Protein AF-A0A972YHK2-F1 (afdb_monomer)

Radius of gyration: 23.11 Å; Cα contacts (8 Å, |Δi|>4): 427; chains: 1; bounding box: 56×40×67 Å

Solvent-accessible surface area (backbone atoms only — not comparable to full-atom values): 14758 Å² total; per-residue (Å²): 57,32,58,67,61,38,93,63,87,74,86,77,62,66,72,36,44,70,53,70,51,32,32,76,76,28,32,49,31,35,45,47,45,86,44,80,42,79,43,89,64,86,60,53,61,60,91,44,80,47,50,76,49,75,49,77,39,64,90,79,44,25,31,32,35,26,52,71,69,41,79,59,43,72,74,35,40,29,25,82,64,35,84,64,89,63,89,90,77,86,85,88,87,81,88,76,96,76,84,70,53,81,70,87,86,80,88,72,97,61,73,55,50,82,65,49,46,40,61,39,38,71,70,64,57,50,66,76,54,88,67,91,53,94,64,45,75,35,56,83,24,52,70,45,70,51,87,54,31,39,47,57,27,52,46,35,63,57,57,64,79,53,66,54,92,76,69,73,48,76,45,78,56,97,68,30,47,31,39,37,47,61,31,28,62,21,53,42,70,68,41,80,46,37,30,35,16,69,73,89,75,58,76,42,82,35,70,68,47,67,75,40,61,40,80,77,44,73,79,88,52,39,31,37,32,36,34,49,47,70,62,65,100,59,70,69,46,79,50,79,43,82,41,75,124

Structure (mmCIF, N/CA/C/O backbone):
data_AF-A0A972YHK2-F1
#
_entry.id   AF-A0A972YHK2-F1
#
loop_
_atom_site.group_PDB
_atom_site.id
_atom_site.type_symbol
_atom_site.label_atom_id
_atom_site.label_alt_id
_atom_site.label_comp_id
_atom_site.label_asym_id
_atom_site.label_entity_id
_atom_site.label_seq_id
_atom_site.pdbx_PDB_ins_code
_atom_site.Cartn_x
_atom_site.Cartn_y
_atom_site.Cartn_z
_atom_site.occupancy
_atom_site.B_iso_or_equiv
_atom_site.auth_seq_id
_atom_site.auth_comp_id
_atom_site.auth_asym_id
_atom_site.auth_atom_id
_atom_site.pdbx_PDB_model_num
ATOM 1 N N . LEU A 1 1 ? -6.196 11.127 19.880 1.00 63.53 1 LEU A N 1
ATOM 2 C CA . LEU A 1 1 ? -7.444 11.124 20.673 1.00 63.53 1 LEU A CA 1
ATOM 3 C C . LEU A 1 1 ? -7.221 10.460 22.035 1.00 63.53 1 LEU A C 1
ATOM 5 O O . LEU A 1 1 ? -6.511 9.463 22.079 1.00 63.53 1 LEU A O 1
ATOM 9 N N . LYS A 1 2 ? -7.845 10.950 23.116 1.00 56.97 2 LYS A N 1
ATOM 10 C CA . LYS A 1 2 ? -8.118 10.121 24.310 1.00 56.97 2 LYS A CA 1
ATOM 11 C C . LYS A 1 2 ? -9.519 9.514 24.178 1.00 56.97 2 LYS A C 1
ATOM 13 O O . LYS A 1 2 ? -10.477 10.291 24.204 1.00 56.97 2 LYS A O 1
ATOM 18 N N . PRO A 1 3 ? -9.652 8.196 23.956 1.00 59.12 3 PRO A N 1
ATOM 19 C CA . PRO A 1 3 ? -10.945 7.598 23.666 1.00 59.12 3 PRO A CA 1
ATOM 20 C C . PRO A 1 3 ? -11.827 7.526 24.911 1.00 59.12 3 PRO A C 1
ATOM 22 O O . PRO A 1 3 ? -11.351 7.314 26.025 1.00 59.12 3 PRO A O 1
ATOM 25 N N . GLN A 1 4 ? -13.130 7.691 24.699 1.00 66.31 4 GLN A N 1
ATOM 26 C CA . GLN A 1 4 ? -14.139 7.231 25.642 1.00 66.31 4 GLN A CA 1
ATOM 27 C C . GLN A 1 4 ? -14.730 5.931 25.126 1.00 66.31 4 GLN A C 1
ATOM 29 O O . GLN A 1 4 ? -14.959 5.779 23.926 1.00 66.31 4 GLN A O 1
ATOM 34 N N . TRP A 1 5 ? -14.971 5.013 26.049 1.00 76.88 5 TRP A N 1
ATOM 35 C CA . TRP A 1 5 ? -15.554 3.726 25.732 1.00 76.88 5 TRP A CA 1
ATOM 36 C C . TRP A 1 5 ? -17.072 3.816 25.638 1.00 76.88 5 TRP A C 1
ATOM 38 O O . TRP A 1 5 ? -17.709 4.422 26.503 1.00 76.88 5 TRP A O 1
ATOM 48 N N . LEU A 1 6 ? -17.645 3.173 24.623 1.00 74.12 6 LEU A N 1
ATOM 49 C CA . LEU A 1 6 ? -19.088 2.969 24.516 1.00 74.12 6 LEU A CA 1
ATOM 50 C C . LEU A 1 6 ? -19.422 1.501 24.791 1.00 74.12 6 LEU A C 1
ATOM 52 O O . LEU A 1 6 ? -18.801 0.605 24.226 1.00 74.12 6 LEU A O 1
ATOM 56 N N . SER A 1 7 ? -20.421 1.262 25.639 1.00 74.44 7 SER A N 1
ATOM 57 C CA . SER A 1 7 ? -20.938 -0.084 25.929 1.00 74.44 7 SER A CA 1
ATOM 58 C C . SER A 1 7 ? -21.912 -0.594 24.864 1.00 74.44 7 SER A C 1
ATOM 60 O O . SER A 1 7 ? -22.207 -1.783 24.807 1.00 74.44 7 SER A O 1
ATOM 62 N N . GLU A 1 8 ? -22.442 0.304 24.034 1.00 81.75 8 GLU A N 1
ATOM 63 C CA . GLU A 1 8 ? -23.396 0.000 22.970 1.00 81.75 8 GLU A CA 1
ATOM 64 C C . GLU A 1 8 ? -23.024 0.770 21.704 1.00 81.75 8 GLU A C 1
ATOM 66 O O . GLU A 1 8 ? -22.359 1.808 21.758 1.00 81.75 8 GLU A O 1
ATOM 71 N N . ALA A 1 9 ? -23.454 0.246 20.558 1.00 85.19 9 ALA A N 1
ATOM 72 C CA . ALA A 1 9 ? -23.212 0.888 19.281 1.00 85.19 9 ALA A CA 1
ATOM 73 C C . ALA A 1 9 ? -23.954 2.238 19.200 1.00 85.19 9 ALA A C 1
ATOM 75 O O . ALA A 1 9 ? -25.150 2.289 19.502 1.00 85.19 9 ALA A O 1
ATOM 76 N N . PRO A 1 10 ? -23.281 3.325 18.784 1.00 84.50 10 PRO A N 1
ATOM 77 C CA . PRO A 1 10 ? -23.925 4.620 18.638 1.00 84.50 10 PRO A CA 1
ATOM 78 C C . PRO A 1 10 ? -24.891 4.628 17.445 1.00 84.50 10 PRO A C 1
ATOM 80 O O . PRO A 1 10 ? -24.800 3.807 16.527 1.00 84.50 10 PRO A O 1
ATOM 83 N N . GLU A 1 11 ? -25.807 5.597 17.441 1.00 86.25 11 GLU A N 1
ATOM 84 C CA . GLU A 1 11 ? -26.611 5.894 16.257 1.00 86.25 11 GLU A CA 1
ATOM 85 C C . GLU A 1 11 ? -25.695 6.361 15.117 1.00 86.25 11 GLU A C 1
ATOM 87 O O . GLU A 1 11 ? -24.807 7.194 15.316 1.00 86.25 11 GLU A O 1
ATOM 92 N N . LEU A 1 12 ? -25.895 5.796 13.926 1.00 85.69 12 LEU A N 1
ATOM 93 C CA . LEU A 1 12 ? -25.147 6.179 12.737 1.00 85.69 12 LEU A CA 1
ATOM 94 C C . LEU A 1 12 ? -25.756 7.451 12.142 1.00 85.69 12 LEU A C 1
ATOM 96 O O . LEU A 1 12 ? -26.936 7.464 11.792 1.00 85.69 12 LEU A O 1
ATOM 100 N N . ASP A 1 13 ? -24.938 8.487 11.965 1.00 84.12 13 ASP A N 1
ATOM 101 C CA . ASP A 1 13 ? -25.352 9.669 11.212 1.00 84.12 13 ASP A CA 1
ATOM 102 C C . ASP A 1 13 ? -25.619 9.289 9.745 1.00 84.12 13 ASP A C 1
ATOM 104 O O . ASP A 1 13 ? -24.797 8.641 9.093 1.00 84.12 13 ASP A O 1
ATOM 108 N N . ALA A 1 14 ? -26.770 9.702 9.213 1.00 82.62 14 ALA A N 1
ATOM 109 C CA . ALA A 1 14 ? -27.178 9.396 7.844 1.00 82.62 14 ALA A CA 1
ATOM 110 C C . ALA A 1 14 ? -26.231 9.975 6.772 1.00 82.62 14 ALA A C 1
ATOM 112 O O . ALA A 1 14 ? -26.301 9.561 5.619 1.00 82.62 14 ALA A O 1
ATOM 113 N N . GLN A 1 15 ? -25.362 10.924 7.124 1.00 83.50 15 GLN A N 1
ATOM 114 C CA . GLN A 1 15 ? -24.369 11.515 6.225 1.00 83.50 15 GLN A CA 1
ATOM 115 C C . GLN A 1 15 ? -22.963 10.920 6.396 1.00 83.50 15 GLN A C 1
ATOM 117 O O . GLN A 1 15 ? -22.056 11.295 5.653 1.00 83.50 15 GLN A O 1
ATOM 122 N N . ALA A 1 16 ? -22.752 10.007 7.349 1.00 87.88 16 ALA A N 1
ATOM 123 C CA . ALA A 1 16 ? -21.433 9.442 7.612 1.00 87.88 16 ALA A CA 1
ATOM 124 C C . ALA A 1 16 ? -20.986 8.487 6.492 1.00 87.88 16 ALA A C 1
ATOM 126 O O . ALA A 1 16 ? -21.649 7.490 6.215 1.00 87.88 16 ALA A O 1
ATOM 127 N N . THR A 1 17 ? -19.823 8.752 5.891 1.00 89.75 17 THR A N 1
ATOM 128 C CA . THR A 1 17 ? -19.124 7.821 4.983 1.00 89.75 17 THR A CA 1
ATOM 129 C C . THR A 1 17 ? -18.456 6.691 5.756 1.00 89.75 17 THR A C 1
ATOM 131 O O . THR A 1 17 ? -18.586 5.526 5.390 1.00 89.75 17 THR A O 1
ATOM 134 N N . CYS A 1 18 ? -17.800 7.021 6.867 1.00 90.69 18 CYS A N 1
ATOM 135 C CA . CYS A 1 18 ? -17.209 6.079 7.809 1.00 90.69 18 CYS A CA 1
ATOM 136 C C . CYS A 1 18 ? -17.664 6.396 9.237 1.00 90.69 18 CYS A C 1
ATOM 138 O O . CYS A 1 18 ? -17.898 7.556 9.585 1.00 90.69 18 CYS A O 1
ATOM 140 N N . SER A 1 19 ? -17.738 5.379 10.091 1.00 92.25 19 SER A N 1
ATOM 141 C CA . SER A 1 19 ? -17.981 5.569 11.520 1.00 92.25 19 SER A CA 1
ATOM 142 C C . SER A 1 19 ? -17.260 4.498 12.323 1.00 92.25 19 SER A C 1
ATOM 144 O O . SER A 1 19 ? -17.155 3.348 11.891 1.00 92.25 19 SER A O 1
ATOM 146 N N . PHE A 1 20 ? -16.742 4.884 13.483 1.00 93.69 20 PHE A N 1
ATOM 147 C CA . PHE A 1 20 ? -16.056 3.988 14.398 1.00 93.69 20 PHE A CA 1
ATOM 148 C C . PHE A 1 20 ? -16.135 4.517 15.827 1.00 93.69 20 PHE A C 1
ATOM 150 O O . PHE A 1 20 ? -16.328 5.710 16.067 1.00 93.69 20 PHE A O 1
ATOM 157 N N . TYR A 1 21 ? -15.955 3.618 16.782 1.00 92.62 21 TYR A N 1
ATOM 158 C CA . TYR A 1 21 ? -15.814 3.942 18.194 1.00 92.62 21 TYR A CA 1
ATOM 159 C C . TYR A 1 21 ? -14.929 2.897 18.869 1.00 92.62 21 TYR A C 1
ATOM 161 O O . TYR A 1 21 ? -14.585 1.883 18.267 1.00 92.62 21 TYR A O 1
ATOM 169 N N . PHE A 1 22 ? -14.558 3.130 20.123 1.00 91.25 22 PHE A N 1
ATOM 170 C CA . PHE A 1 22 ? -13.914 2.103 20.927 1.00 91.25 22 PHE A CA 1
ATOM 171 C C . PHE A 1 22 ? -14.891 1.536 21.960 1.00 91.25 22 PHE A C 1
ATOM 173 O O . PHE A 1 22 ? -15.576 2.301 22.645 1.00 91.25 22 PHE A O 1
ATOM 180 N N . ASN A 1 23 ? -14.943 0.212 22.093 1.00 91.50 23 ASN A N 1
ATOM 181 C CA . ASN A 1 23 ? -15.752 -0.439 23.120 1.00 91.50 23 ASN A CA 1
ATOM 182 C C . ASN A 1 23 ? -15.095 -0.365 24.513 1.00 91.50 23 ASN A C 1
ATOM 184 O O . ASN A 1 23 ? -13.968 0.099 24.683 1.00 91.50 23 ASN A O 1
ATOM 188 N N . ASP A 1 24 ? -15.808 -0.848 25.523 1.00 89.44 24 ASP A N 1
ATOM 189 C CA . ASP A 1 24 ? -15.382 -0.985 26.925 1.00 89.44 24 ASP A CA 1
ATOM 190 C C . ASP A 1 24 ? -14.188 -1.919 27.151 1.00 89.44 24 ASP A C 1
ATOM 192 O O . ASP A 1 24 ? -13.526 -1.832 28.187 1.00 89.44 24 ASP A O 1
ATOM 196 N N . SER A 1 25 ? -13.855 -2.743 26.161 1.00 91.38 25 SER A N 1
ATOM 197 C CA . SER A 1 25 ? -12.643 -3.564 26.152 1.00 91.38 25 SER A CA 1
ATOM 198 C C . SER A 1 25 ? -11.454 -2.886 25.465 1.00 91.38 25 SER A C 1
ATOM 200 O O . SER A 1 25 ? -10.399 -3.504 25.370 1.00 91.38 25 SER A O 1
ATOM 202 N N . GLY A 1 26 ? -11.589 -1.646 24.979 1.00 91.62 26 GLY A N 1
ATOM 203 C CA . GLY A 1 26 ? -10.524 -0.920 24.281 1.00 91.62 26 GLY A CA 1
ATOM 204 C C . GLY A 1 26 ? -10.280 -1.377 22.839 1.00 91.62 26 GLY A C 1
ATOM 205 O O . GLY A 1 26 ? -9.227 -1.078 22.270 1.00 91.62 26 GLY A O 1
ATOM 206 N N . LYS A 1 27 ? -11.226 -2.110 22.244 1.00 94.81 27 LYS A N 1
ATOM 207 C CA . LYS A 1 27 ? -11.202 -2.525 20.836 1.00 94.81 27 LYS A CA 1
ATOM 208 C C . LYS A 1 27 ? -11.951 -1.517 19.972 1.00 94.81 27 LYS A C 1
ATOM 210 O O . LYS A 1 27 ? -12.981 -0.985 20.382 1.00 94.81 27 LYS A O 1
ATOM 215 N N . LEU A 1 28 ? -11.446 -1.271 18.769 1.00 95.56 28 LEU A N 1
ATOM 216 C CA . LEU A 1 28 ? -12.133 -0.502 17.743 1.00 95.56 28 LEU A CA 1
ATOM 217 C C . LEU A 1 28 ? -13.287 -1.314 17.173 1.00 95.56 28 LEU A C 1
ATOM 219 O O . LEU A 1 28 ? -13.125 -2.465 16.766 1.00 95.56 28 LEU A O 1
ATOM 223 N N . ILE A 1 29 ? -14.433 -0.658 17.092 1.00 96.19 29 ILE A N 1
ATOM 224 C CA . ILE A 1 29 ? -15.612 -1.115 16.383 1.00 96.19 29 ILE A CA 1
ATOM 225 C C . ILE A 1 29 ? -15.828 -0.157 15.217 1.00 96.19 29 ILE A C 1
ATOM 227 O O . ILE A 1 29 ? -15.888 1.055 15.418 1.00 96.19 29 ILE A O 1
ATOM 231 N N . ILE A 1 30 ? -15.951 -0.686 14.006 1.00 96.06 30 ILE A N 1
ATOM 232 C CA . ILE A 1 30 ? -16.182 0.089 12.781 1.00 96.06 30 ILE A CA 1
ATOM 233 C C . ILE A 1 30 ? -17.543 -0.245 12.182 1.00 96.06 30 ILE A C 1
ATOM 235 O O . ILE A 1 30 ? -18.057 -1.344 12.387 1.00 96.06 30 ILE A O 1
ATOM 239 N N . TYR A 1 31 ? -18.125 0.676 11.422 1.00 93.81 31 TYR A N 1
ATOM 240 C CA . TYR A 1 31 ? -19.320 0.395 10.632 1.00 93.81 31 TYR A CA 1
ATOM 241 C C . TYR A 1 31 ? -18.930 -0.056 9.220 1.00 93.81 31 TYR A C 1
ATOM 243 O O . TYR A 1 31 ? -18.342 0.716 8.464 1.00 93.81 31 TYR A O 1
ATOM 251 N N . ASP A 1 32 ? -19.261 -1.298 8.866 1.00 92.69 32 ASP A N 1
ATOM 252 C CA . ASP A 1 32 ? -19.007 -1.884 7.544 1.00 92.69 32 ASP A CA 1
ATOM 253 C C . ASP A 1 32 ? -20.340 -2.150 6.842 1.00 92.69 32 ASP A C 1
ATOM 255 O O . ASP A 1 32 ? -21.039 -3.126 7.134 1.00 92.69 32 ASP A O 1
ATOM 259 N N . ARG A 1 33 ? -20.709 -1.239 5.935 1.00 87.06 33 ARG A N 1
ATOM 260 C CA . ARG A 1 33 ? -21.950 -1.203 5.142 1.00 87.06 33 ARG A CA 1
ATOM 261 C C . ARG A 1 33 ? -23.274 -1.214 5.913 1.00 87.06 33 ARG A C 1
ATOM 263 O O . ARG A 1 33 ? -24.097 -0.344 5.686 1.00 87.06 33 ARG A O 1
ATOM 270 N N . PHE A 1 34 ? -23.551 -2.224 6.729 1.00 87.88 34 PHE A N 1
ATOM 271 C CA . PHE A 1 34 ? -24.840 -2.402 7.411 1.00 87.88 34 PHE A CA 1
ATOM 272 C C . PHE A 1 34 ? -24.714 -2.832 8.871 1.00 87.88 34 PHE A C 1
ATOM 274 O O . PHE A 1 34 ? -25.723 -2.880 9.576 1.00 87.88 34 PHE A O 1
ATOM 281 N N . TYR A 1 35 ? -23.512 -3.167 9.334 1.00 91.31 35 TYR A N 1
ATOM 282 C CA . TYR A 1 35 ? -23.309 -3.667 10.686 1.00 91.31 35 TYR A CA 1
ATOM 283 C C . TYR A 1 35 ? -22.023 -3.128 11.302 1.00 91.31 35 TYR A C 1
ATOM 285 O O . TYR A 1 35 ? -21.060 -2.786 10.619 1.00 91.31 35 TYR A O 1
ATOM 293 N N . TRP A 1 36 ? -22.029 -3.081 12.629 1.00 94.50 36 TRP A N 1
ATOM 294 C CA . TRP A 1 36 ? -20.854 -2.792 13.433 1.00 94.50 36 TRP A CA 1
ATOM 295 C C . TRP A 1 36 ? -19.980 -4.045 13.538 1.00 94.50 36 TRP A C 1
ATOM 297 O O . TRP A 1 36 ? -20.484 -5.140 13.797 1.00 94.50 36 TRP A O 1
ATOM 307 N N . LYS A 1 37 ? -18.675 -3.889 13.323 1.00 95.31 37 LYS A N 1
ATOM 308 C CA . LYS A 1 37 ? -17.675 -4.958 13.308 1.00 95.31 37 LYS A CA 1
ATOM 309 C C . LYS A 1 37 ? -16.539 -4.613 14.263 1.00 95.31 37 LYS A C 1
ATOM 311 O O . LYS A 1 37 ? -15.944 -3.547 14.143 1.00 95.31 37 LYS A O 1
ATOM 316 N N . GLU A 1 38 ? -16.220 -5.528 15.174 1.00 96.75 38 GLU A N 1
ATOM 317 C CA . GLU A 1 38 ? -15.027 -5.429 16.018 1.00 96.75 38 GLU A CA 1
ATOM 318 C C . GLU A 1 38 ? -13.763 -5.773 15.221 1.00 96.75 38 GLU A C 1
ATOM 320 O O . GLU A 1 38 ? -13.751 -6.727 14.438 1.00 96.75 38 GLU A O 1
ATOM 325 N N . LEU A 1 39 ? -12.710 -4.980 15.413 1.00 96.12 39 LEU A N 1
ATOM 326 C CA . LEU A 1 39 ? -11.414 -5.164 14.772 1.00 96.12 39 LEU A CA 1
ATOM 327 C C . LEU A 1 39 ? -10.449 -5.958 15.652 1.00 96.12 39 LEU A C 1
ATOM 329 O O . LEU A 1 39 ? -10.421 -5.826 16.879 1.00 96.12 39 LEU A O 1
ATOM 333 N N . ASP A 1 40 ? -9.593 -6.747 15.008 1.00 92.94 40 ASP A N 1
ATOM 334 C CA . ASP A 1 40 ? -8.579 -7.526 15.706 1.00 92.94 40 ASP A CA 1
ATOM 335 C C . ASP A 1 40 ? -7.264 -6.746 15.845 1.00 92.94 40 ASP A C 1
ATOM 337 O O . ASP A 1 40 ? -6.403 -6.775 14.974 1.00 92.94 40 ASP A O 1
ATOM 341 N N . HIS A 1 41 ? -7.122 -6.009 16.948 1.00 91.75 41 HIS A N 1
ATOM 342 C CA . HIS A 1 41 ? -5.868 -5.353 17.337 1.00 91.75 41 HIS A CA 1
ATOM 343 C C . HIS A 1 41 ? -5.646 -5.425 18.851 1.00 91.75 41 HIS A C 1
ATOM 345 O O . HIS A 1 41 ? -6.581 -5.671 19.616 1.00 91.75 41 HIS A O 1
ATOM 351 N N . THR A 1 42 ? -4.429 -5.167 19.326 1.00 91.31 42 THR A N 1
ATOM 352 C CA . THR A 1 42 ? -4.167 -5.065 20.770 1.00 91.31 42 THR A CA 1
ATOM 353 C C . THR A 1 42 ? -5.046 -3.973 21.393 1.00 91.31 42 THR A C 1
ATOM 355 O O . THR A 1 42 ? -4.993 -2.835 20.917 1.00 91.31 42 THR A O 1
ATOM 358 N N . PRO A 1 43 ? -5.847 -4.278 22.433 1.00 94.44 43 PRO A N 1
ATOM 359 C CA . PRO A 1 43 ? -6.657 -3.283 23.121 1.00 94.44 43 PRO A CA 1
ATOM 360 C C . PRO A 1 43 ? -5.861 -2.062 23.574 1.00 94.44 43 PRO A C 1
ATOM 362 O O . PRO A 1 43 ? -4.759 -2.189 24.109 1.00 94.44 43 PRO A O 1
ATOM 365 N N . VAL A 1 44 ? -6.446 -0.883 23.393 1.00 91.38 44 VAL A N 1
ATOM 366 C CA . VAL A 1 44 ? -5.866 0.382 23.851 1.00 91.38 44 VAL A CA 1
ATOM 367 C C . VAL A 1 44 ? -6.447 0.801 25.197 1.00 91.38 44 VAL A C 1
ATOM 369 O O . VAL A 1 44 ? -7.526 0.366 25.594 1.00 91.38 44 VAL A O 1
ATOM 372 N N . THR A 1 45 ? -5.743 1.676 25.911 1.00 87.00 45 THR A N 1
ATOM 373 C CA . THR A 1 45 ? -6.202 2.218 27.195 1.00 87.00 45 THR A CA 1
ATOM 374 C C . THR A 1 45 ? -6.746 3.640 27.032 1.00 87.00 45 THR A C 1
ATOM 376 O O . THR A 1 45 ? -6.275 4.412 26.199 1.00 87.00 45 THR A O 1
ATOM 379 N N . ALA A 1 46 ? -7.735 4.020 27.847 1.00 77.06 46 ALA A N 1
ATOM 380 C CA . ALA A 1 46 ? -8.365 5.345 27.770 1.00 77.06 46 ALA A CA 1
ATOM 381 C C . ALA A 1 46 ? -7.476 6.477 28.318 1.00 77.06 46 ALA A C 1
ATOM 383 O O . ALA A 1 46 ? -7.737 7.659 28.088 1.00 77.06 46 ALA A O 1
ATOM 384 N N . ASP A 1 47 ? -6.427 6.135 29.067 1.00 81.12 47 ASP A N 1
ATOM 385 C CA . ASP A 1 47 ? -5.489 7.088 29.659 1.00 81.12 47 ASP A CA 1
ATOM 386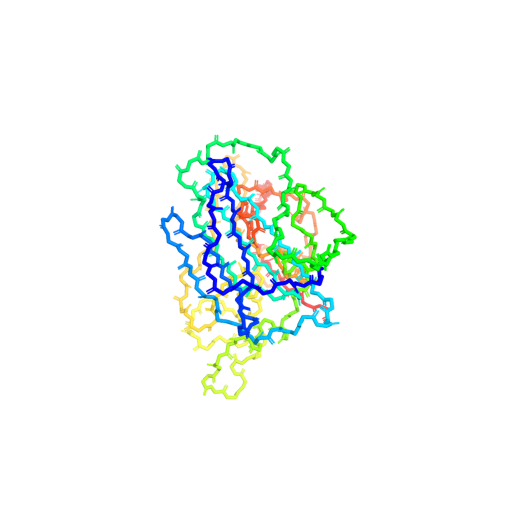 C C . ASP A 1 47 ? -4.338 7.478 28.719 1.00 81.12 47 ASP A C 1
ATOM 388 O O . ASP A 1 47 ? -3.645 8.467 28.987 1.00 81.12 47 ASP A O 1
ATOM 392 N N . SER A 1 48 ? -4.183 6.780 27.591 1.00 83.56 48 SER A N 1
ATOM 393 C CA . SER A 1 48 ? -3.141 7.031 26.599 1.00 83.56 48 SER A CA 1
ATOM 394 C C . SER A 1 48 ? -3.685 7.703 25.334 1.00 83.56 48 SER A C 1
ATOM 396 O O . SER A 1 48 ? -4.836 7.527 24.928 1.00 83.56 48 SER A O 1
ATOM 398 N N . TRP A 1 49 ? -2.844 8.538 24.722 1.00 85.44 49 TRP A N 1
ATOM 399 C CA . TRP A 1 49 ? -3.148 9.154 23.436 1.00 85.44 49 TRP A CA 1
ATOM 400 C C . TRP A 1 49 ? -3.029 8.116 22.325 1.00 85.44 49 TRP A C 1
ATOM 402 O O . TRP A 1 49 ? -2.002 7.457 22.212 1.00 85.44 49 TRP A O 1
ATOM 412 N N . GLN A 1 50 ? -4.068 8.024 21.498 1.00 89.69 50 GLN A N 1
ATOM 413 C CA . GLN A 1 50 ? -4.093 7.187 20.300 1.00 89.69 50 GLN A CA 1
ATOM 414 C C . GLN A 1 50 ? -4.000 8.053 19.047 1.00 89.69 50 GLN A C 1
ATOM 416 O O . GLN A 1 50 ? -4.656 9.102 18.972 1.00 89.69 50 GLN A O 1
ATOM 421 N N . GLN A 1 51 ? -3.233 7.607 18.059 1.00 89.25 51 GLN A N 1
ATOM 422 C CA . GLN A 1 51 ? -3.236 8.174 16.716 1.00 89.25 51 GLN A CA 1
ATOM 423 C C . GLN A 1 51 ? -4.176 7.352 15.839 1.00 89.25 51 GLN A C 1
ATOM 425 O O . GLN A 1 51 ? -4.086 6.129 15.799 1.00 89.25 51 GLN A O 1
ATOM 430 N N . LEU A 1 52 ? -5.078 8.035 15.144 1.00 90.44 52 LEU A N 1
ATOM 431 C CA . LEU A 1 52 ? -5.973 7.429 14.171 1.00 90.44 52 LEU A CA 1
ATOM 432 C C . LEU A 1 52 ? -5.742 8.115 12.836 1.00 90.44 52 LEU A C 1
ATOM 434 O O . LEU A 1 52 ? -5.666 9.345 12.792 1.00 90.44 52 LEU A O 1
ATOM 438 N N . ALA A 1 53 ? -5.665 7.329 11.773 1.00 89.56 53 ALA A N 1
ATOM 439 C CA . ALA A 1 53 ? -5.661 7.844 10.416 1.00 89.56 53 ALA A CA 1
ATOM 440 C C . ALA A 1 53 ? -6.700 7.118 9.584 1.00 89.56 53 ALA A C 1
ATOM 442 O O . ALA A 1 53 ? -6.916 5.923 9.762 1.00 89.56 53 ALA A O 1
ATOM 443 N N . ILE A 1 54 ? -7.359 7.863 8.706 1.00 91.06 54 ILE A N 1
ATOM 444 C CA . ILE A 1 54 ? -8.466 7.372 7.899 1.00 91.06 54 ILE A CA 1
ATOM 445 C C . ILE A 1 54 ? -8.179 7.762 6.461 1.00 91.06 54 ILE A C 1
ATOM 447 O O . ILE A 1 54 ? -7.952 8.939 6.177 1.00 91.06 54 ILE A O 1
ATOM 451 N N . PHE A 1 55 ? -8.236 6.789 5.564 1.00 88.88 55 PHE A N 1
ATOM 452 C CA . PHE A 1 55 ? -8.182 7.023 4.128 1.00 88.88 55 PHE A CA 1
ATOM 453 C C . PHE A 1 55 ? -9.570 6.806 3.541 1.00 88.88 55 PHE A C 1
ATOM 455 O O . PHE A 1 55 ? -10.209 5.802 3.846 1.00 88.88 55 PHE A O 1
ATOM 462 N N . HIS A 1 56 ? -10.032 7.744 2.718 1.00 88.19 56 HIS A N 1
ATOM 463 C CA . HIS A 1 56 ? -11.290 7.633 1.988 1.00 88.19 56 HIS A CA 1
ATOM 464 C C . HIS A 1 56 ? -11.005 7.506 0.495 1.00 88.19 56 HIS A C 1
ATOM 466 O O . HIS A 1 56 ? -10.520 8.446 -0.130 1.00 88.19 56 HIS A O 1
ATOM 472 N N . ASP A 1 57 ? -11.395 6.375 -0.075 1.00 86.69 57 ASP A N 1
ATOM 473 C CA . ASP A 1 57 ? -11.491 6.157 -1.507 1.00 86.69 57 ASP A CA 1
ATOM 474 C C . ASP A 1 57 ? -12.933 6.425 -1.948 1.00 86.69 57 ASP A C 1
ATOM 476 O O . ASP A 1 57 ? -13.809 5.553 -1.931 1.00 86.69 57 ASP A O 1
ATOM 480 N N . TYR A 1 58 ? -13.187 7.680 -2.315 1.00 85.00 58 TYR A N 1
ATOM 481 C CA . TYR A 1 58 ? -14.493 8.114 -2.804 1.00 85.00 58 TYR A CA 1
ATOM 482 C C . TYR A 1 58 ? -14.854 7.496 -4.158 1.00 85.00 58 TYR A C 1
ATOM 484 O O . TYR A 1 58 ? -16.036 7.336 -4.436 1.00 85.00 58 TYR A O 1
ATOM 492 N N . ILE A 1 59 ? -13.876 7.104 -4.982 1.00 82.69 59 ILE A N 1
ATOM 493 C CA . ILE A 1 59 ? -14.138 6.513 -6.303 1.00 82.69 59 ILE A CA 1
ATOM 494 C C . ILE A 1 59 ? -14.719 5.107 -6.136 1.00 82.69 59 ILE A C 1
ATOM 496 O O . ILE A 1 59 ? -15.712 4.761 -6.778 1.00 82.69 59 ILE A O 1
ATOM 500 N N . ASN A 1 60 ? -14.128 4.309 -5.245 1.00 83.75 60 ASN A N 1
ATOM 501 C CA . ASN A 1 60 ? -14.564 2.934 -4.994 1.00 83.75 60 ASN A CA 1
ATOM 502 C C . ASN A 1 60 ? -15.552 2.806 -3.819 1.00 83.75 60 ASN A C 1
ATOM 504 O O . ASN A 1 60 ? -16.006 1.698 -3.513 1.00 83.75 60 ASN A O 1
ATOM 508 N N . HIS A 1 61 ? -15.904 3.922 -3.170 1.00 86.88 61 HIS A N 1
ATOM 509 C CA . HIS A 1 61 ? -16.725 3.989 -1.955 1.00 86.88 61 HIS A CA 1
ATOM 510 C C . HIS A 1 61 ? -16.192 3.093 -0.824 1.00 86.88 61 HIS A C 1
ATOM 512 O O . HIS A 1 61 ? -16.941 2.325 -0.198 1.00 86.88 61 HIS A O 1
ATOM 518 N N . ARG A 1 62 ? -14.877 3.169 -0.588 1.00 90.00 62 ARG A N 1
ATOM 519 C CA . ARG A 1 62 ? -14.155 2.393 0.428 1.00 90.00 62 ARG A CA 1
ATOM 520 C C . ARG A 1 62 ? -13.360 3.281 1.369 1.00 90.00 62 ARG A C 1
ATOM 522 O O . ARG A 1 62 ? -12.971 4.385 1.013 1.00 90.00 62 ARG A O 1
ATOM 529 N N . TRP A 1 63 ? -13.084 2.787 2.568 1.00 91.75 63 TRP A N 1
ATOM 530 C CA . TRP A 1 63 ? -12.181 3.448 3.504 1.00 91.75 63 TRP A CA 1
ATOM 531 C C . TRP A 1 63 ? -11.290 2.458 4.249 1.00 91.75 63 TRP A C 1
ATOM 533 O O . TRP A 1 63 ? -11.639 1.288 4.411 1.00 91.75 63 TRP A O 1
ATOM 543 N N . SER A 1 64 ? -10.156 2.957 4.726 1.00 92.69 64 SER A N 1
ATOM 544 C CA . SER A 1 64 ? -9.209 2.217 5.565 1.00 92.69 64 SER A CA 1
ATOM 545 C C . SER A 1 64 ? -8.916 2.992 6.849 1.00 92.69 64 SER A C 1
ATOM 547 O O . SER A 1 64 ? -9.085 4.216 6.900 1.00 92.69 64 SER A O 1
ATOM 549 N N . LEU A 1 65 ? -8.502 2.276 7.895 1.00 93.38 65 LEU A N 1
ATOM 550 C CA . LEU A 1 65 ? -8.241 2.807 9.231 1.00 93.38 65 LEU A CA 1
ATOM 551 C C . LEU A 1 65 ? -6.907 2.285 9.763 1.00 93.38 65 LEU A C 1
ATOM 553 O O . LEU A 1 65 ? -6.689 1.074 9.828 1.00 93.38 65 LEU A O 1
ATOM 557 N N . TRP A 1 66 ? -6.077 3.204 10.251 1.00 92.44 66 TRP A N 1
ATOM 558 C CA . TRP A 1 66 ? -4.851 2.904 10.981 1.00 92.44 66 TRP A CA 1
ATOM 559 C C . TRP A 1 66 ? -4.974 3.360 12.430 1.00 92.44 66 TRP A C 1
ATOM 561 O O . TRP A 1 66 ? -5.484 4.449 12.711 1.00 92.44 66 TRP A O 1
ATOM 571 N N . LEU A 1 67 ? -4.458 2.540 13.342 1.00 91.75 67 LEU A N 1
ATOM 572 C CA . LEU A 1 67 ? -4.325 2.829 14.765 1.00 91.75 67 LEU A CA 1
ATOM 573 C C . LEU A 1 67 ? -2.841 2.784 15.133 1.00 91.75 67 LEU A C 1
ATOM 575 O O . LEU A 1 67 ? -2.198 1.745 15.009 1.00 91.75 67 LEU A O 1
ATOM 579 N N . ASN A 1 68 ? -2.303 3.912 15.600 1.00 87.81 68 ASN A N 1
ATOM 580 C CA . ASN A 1 68 ? -0.892 4.067 15.974 1.00 87.81 68 ASN A CA 1
ATOM 581 C C . ASN A 1 68 ? 0.077 3.577 14.883 1.00 87.81 68 ASN A C 1
ATOM 583 O O . ASN A 1 68 ? 1.034 2.861 15.167 1.00 87.81 68 ASN A O 1
ATOM 587 N N . GLY A 1 69 ? -0.214 3.922 13.627 1.00 80.94 69 GLY A N 1
ATOM 588 C CA . GLY A 1 69 ? 0.595 3.548 12.466 1.00 80.94 69 GLY A CA 1
ATOM 589 C C . GLY A 1 69 ? 0.320 2.158 11.888 1.00 80.94 69 GLY A C 1
ATOM 590 O O . GLY A 1 69 ? 0.704 1.897 10.757 1.00 80.94 69 GLY A O 1
ATOM 591 N N . SER A 1 70 ? -0.376 1.273 12.605 1.00 82.62 70 SER A N 1
ATOM 592 C CA . SER A 1 70 ? -0.730 -0.060 12.095 1.00 82.62 70 SER A CA 1
ATOM 593 C C . SER A 1 70 ? -2.096 -0.046 11.419 1.00 82.62 70 SER A C 1
ATOM 595 O O . SER A 1 70 ? -3.055 0.468 11.998 1.00 82.62 70 SER A O 1
ATOM 597 N N . GLU A 1 71 ? -2.211 -0.624 10.222 1.00 87.12 71 GLU A N 1
ATOM 598 C CA . GLU A 1 71 ? -3.511 -0.791 9.564 1.00 87.12 71 GLU A CA 1
ATOM 599 C C . GLU A 1 71 ? -4.360 -1.794 10.357 1.00 87.12 71 GLU A C 1
ATOM 601 O O . GLU A 1 71 ? -3.939 -2.919 10.621 1.00 87.12 71 GLU A O 1
ATOM 606 N N . VAL A 1 72 ? -5.555 -1.374 10.769 1.00 93.31 72 VAL A N 1
ATOM 607 C CA . VAL A 1 72 ? -6.496 -2.203 11.544 1.00 93.31 72 VAL A CA 1
ATOM 608 C C . VAL A 1 72 ? -7.782 -2.495 10.778 1.00 93.31 72 VAL A C 1
ATOM 610 O O . VAL A 1 72 ? -8.523 -3.408 11.144 1.00 93.31 72 VAL A O 1
ATOM 613 N N . ALA A 1 73 ? -8.054 -1.749 9.706 1.00 94.00 73 ALA A N 1
ATOM 614 C CA . ALA A 1 73 ? -9.112 -2.059 8.758 1.00 94.00 73 ALA A CA 1
ATOM 615 C C . ALA A 1 73 ? -8.722 -1.608 7.350 1.00 94.00 73 ALA A C 1
ATOM 617 O O . ALA A 1 73 ? -8.306 -0.467 7.168 1.00 94.00 73 ALA A O 1
ATOM 618 N N . ASN A 1 74 ? -8.932 -2.485 6.370 1.00 91.81 74 ASN A N 1
ATOM 619 C CA . ASN A 1 74 ? -8.624 -2.243 4.966 1.00 91.81 74 ASN A CA 1
ATOM 620 C C . ASN A 1 74 ? -9.897 -2.356 4.114 1.00 91.81 74 ASN A C 1
ATOM 622 O O . ASN A 1 74 ? -10.682 -3.294 4.296 1.00 91.81 74 ASN A O 1
ATOM 626 N N . SER A 1 75 ? -10.091 -1.425 3.175 1.00 89.06 75 SER A N 1
ATOM 627 C CA . SER A 1 75 ? -11.130 -1.493 2.131 1.00 89.06 75 SER A CA 1
ATOM 628 C C . SER A 1 75 ? -12.560 -1.734 2.648 1.00 89.06 75 SER A C 1
ATOM 630 O O . SER A 1 75 ? -13.375 -2.435 2.027 1.00 89.06 75 SER A O 1
ATOM 632 N N . VAL A 1 76 ? -12.892 -1.132 3.788 1.00 93.62 76 VAL A N 1
ATOM 633 C CA . VAL A 1 76 ? -14.216 -1.178 4.420 1.00 93.62 76 VAL A CA 1
ATOM 634 C C . VAL A 1 76 ? -15.223 -0.438 3.546 1.00 93.62 76 VAL A C 1
ATOM 636 O O . VAL A 1 76 ? -14.894 0.583 2.945 1.00 93.62 76 VAL A O 1
ATOM 639 N N . GLN A 1 77 ? -16.457 -0.934 3.441 1.00 91.44 77 GLN A N 1
ATOM 640 C CA . GLN A 1 77 ? -17.486 -0.243 2.656 1.00 91.44 77 GLN A CA 1
ATOM 641 C C . GLN A 1 77 ? -17.954 1.028 3.360 1.00 91.44 77 GLN A C 1
ATOM 643 O O . GLN A 1 77 ? -18.124 1.042 4.583 1.00 91.44 77 GLN A O 1
ATOM 648 N N . PHE A 1 78 ? -18.217 2.076 2.576 1.00 91.56 78 PHE A N 1
ATOM 649 C CA . PHE A 1 78 ? -18.919 3.251 3.083 1.00 91.56 78 PHE A CA 1
ATOM 650 C C . PHE A 1 78 ? -20.264 2.868 3.702 1.00 91.56 78 PHE A C 1
ATOM 652 O O . PHE A 1 78 ? -20.922 1.898 3.299 1.00 91.56 78 PHE A O 1
ATOM 659 N N . ALA A 1 79 ? -20.688 3.664 4.679 1.00 88.12 79 ALA A N 1
ATOM 660 C CA . ALA A 1 79 ? -22.031 3.563 5.211 1.00 88.12 79 ALA A CA 1
ATOM 661 C C . ALA A 1 79 ? -23.066 3.862 4.101 1.00 88.12 79 ALA A C 1
ATOM 663 O O . ALA A 1 79 ? -22.828 4.662 3.195 1.00 88.12 79 ALA A O 1
ATOM 664 N N . PRO A 1 80 ? -24.241 3.220 4.146 1.00 73.69 80 PRO A N 1
ATOM 665 C CA . PRO A 1 80 ? -25.096 2.994 2.986 1.00 73.69 80 PRO A CA 1
ATOM 666 C C . PRO A 1 80 ? -25.876 4.242 2.560 1.00 73.69 80 PRO A C 1
ATOM 668 O O . PRO A 1 80 ? -26.537 4.221 1.527 1.00 73.69 80 PRO A O 1
ATOM 671 N N . TYR A 1 81 ? -25.819 5.307 3.360 1.00 64.44 81 TYR A N 1
ATOM 672 C CA . TYR A 1 81 ? -26.538 6.559 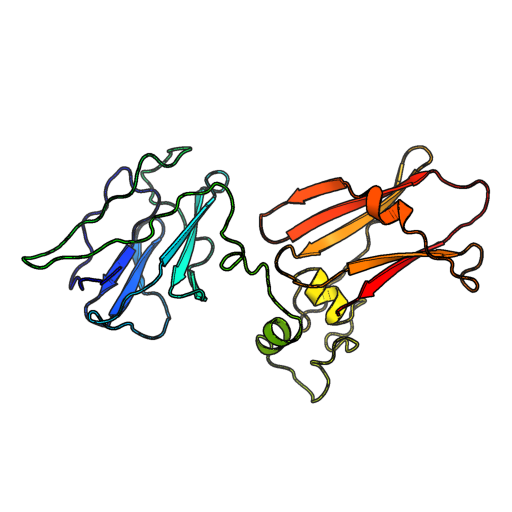3.142 1.00 64.44 81 TYR A CA 1
ATOM 673 C C . TYR A 1 81 ? -25.629 7.700 2.659 1.00 64.44 81 TYR A C 1
ATOM 675 O O . TYR A 1 81 ? -26.131 8.756 2.271 1.00 64.44 81 TYR A O 1
ATOM 683 N N . ALA A 1 82 ? -24.311 7.487 2.617 1.00 59.50 82 ALA A N 1
ATOM 684 C CA . ALA A 1 82 ? -23.353 8.492 2.186 1.00 59.50 82 ALA A CA 1
ATOM 685 C C . ALA A 1 82 ? -22.934 8.270 0.725 1.00 59.50 82 ALA A C 1
ATOM 687 O O . ALA A 1 82 ? -22.145 7.386 0.404 1.00 59.50 82 ALA A O 1
ATOM 688 N N . HIS A 1 83 ? -23.463 9.119 -0.156 1.00 60.34 83 HIS A N 1
ATOM 689 C CA . HIS A 1 83 ? -23.046 9.268 -1.557 1.00 60.34 83 HIS A CA 1
ATOM 690 C C . HIS A 1 83 ? -22.366 10.626 -1.785 1.00 60.34 83 HIS A C 1
ATOM 692 O O . HIS A 1 83 ? -22.539 11.248 -2.830 1.00 60.34 83 HIS A O 1
ATOM 698 N N . ALA A 1 84 ? -21.703 11.163 -0.761 1.00 64.25 84 ALA A N 1
ATOM 699 C CA . ALA A 1 84 ? -20.974 12.410 -0.913 1.00 64.25 84 ALA A CA 1
ATOM 700 C C . ALA A 1 84 ? -19.655 12.119 -1.633 1.00 64.25 84 ALA A C 1
ATOM 702 O O . ALA A 1 84 ? -18.890 11.285 -1.165 1.00 64.25 84 ALA A O 1
ATOM 703 N N . ASP A 1 85 ? -19.376 12.837 -2.720 1.00 70.94 85 ASP A N 1
ATOM 704 C CA . ASP A 1 85 ? -18.110 12.740 -3.466 1.00 70.94 85 ASP A CA 1
ATOM 705 C C . ASP A 1 85 ? -16.954 13.499 -2.776 1.00 70.94 85 ASP A C 1
ATOM 707 O O . ASP A 1 85 ? -15.873 13.664 -3.338 1.00 70.94 85 ASP A O 1
ATOM 711 N N . PHE A 1 86 ? -17.193 14.045 -1.580 1.00 71.75 86 PHE A N 1
ATOM 712 C CA . PHE A 1 86 ? -16.243 14.871 -0.841 1.00 71.75 86 PHE A CA 1
ATOM 713 C C . PHE A 1 86 ? -16.481 14.805 0.671 1.00 71.75 86 PHE A C 1
ATOM 715 O O . PHE A 1 86 ? -17.594 14.564 1.141 1.00 71.75 86 PHE A O 1
ATOM 722 N N . ILE A 1 87 ? -15.432 15.108 1.441 1.00 78.88 87 ILE A N 1
ATOM 723 C CA . ILE A 1 87 ? -15.518 15.231 2.897 1.00 78.88 87 ILE A CA 1
ATOM 724 C C . ILE A 1 87 ? -16.164 16.568 3.282 1.00 78.88 87 ILE A C 1
ATOM 726 O O . ILE A 1 87 ? -15.668 17.640 2.937 1.00 78.88 87 ILE A O 1
ATOM 730 N N . ALA A 1 88 ? -17.285 16.518 4.002 1.00 78.94 88 ALA A N 1
ATOM 731 C CA . ALA A 1 88 ? -17.985 17.719 4.473 1.00 78.94 88 ALA A CA 1
ATOM 732 C C . ALA A 1 88 ? -17.548 18.156 5.883 1.00 78.94 88 ALA A C 1
ATOM 734 O O . ALA A 1 88 ? -17.747 19.307 6.272 1.00 78.94 88 ALA A O 1
ATOM 735 N N . GLY A 1 89 ? -16.943 17.251 6.652 1.00 82.88 89 GLY A N 1
ATOM 736 C CA . GLY A 1 89 ? -16.462 17.530 7.997 1.00 82.88 89 GLY A CA 1
ATOM 737 C C . GLY A 1 89 ? -16.125 16.260 8.765 1.00 82.88 89 GLY A C 1
ATOM 738 O O . GLY A 1 89 ? -16.254 15.150 8.254 1.00 82.88 89 GLY A O 1
ATOM 739 N N . VAL A 1 90 ? -15.701 16.448 10.013 1.00 85.06 90 VAL A N 1
ATOM 740 C CA . VAL A 1 90 ? -15.463 15.362 10.963 1.00 85.06 90 VAL A CA 1
ATOM 741 C C . VAL A 1 90 ? -16.260 15.654 12.227 1.00 85.06 90 VAL A C 1
ATOM 743 O O . VAL A 1 90 ? -16.221 16.772 12.744 1.00 85.06 90 VAL A O 1
ATOM 746 N N . GLN A 1 91 ? -16.985 14.655 12.722 1.00 85.00 91 GLN A N 1
ATOM 747 C CA . GLN A 1 91 ? -17.812 14.772 13.916 1.00 85.00 91 GLN A CA 1
ATOM 748 C C . GLN A 1 91 ? -17.317 13.824 15.007 1.00 85.00 91 GLN A C 1
ATOM 750 O O . GLN A 1 91 ? -17.001 12.665 14.753 1.00 85.00 91 GLN A O 1
ATOM 755 N N . ALA A 1 92 ? -17.295 14.326 16.239 1.00 81.25 92 ALA A N 1
ATOM 756 C CA . ALA A 1 92 ? -17.078 13.536 17.440 1.00 81.25 92 ALA A CA 1
ATOM 757 C C . ALA A 1 92 ? -18.384 13.485 18.231 1.00 81.25 92 ALA A C 1
ATOM 759 O O . ALA A 1 92 ? -18.933 14.537 18.563 1.00 81.25 92 ALA A O 1
ATOM 760 N N . CYS A 1 93 ? -18.860 12.289 18.569 1.00 74.75 93 CYS A N 1
ATOM 761 C CA . CYS A 1 93 ? -19.932 12.127 19.545 1.00 74.75 93 CYS A CA 1
ATOM 762 C C . CYS A 1 93 ? -19.349 11.601 20.861 1.00 74.75 93 CYS A C 1
ATOM 764 O O . CYS A 1 93 ? -18.466 10.745 20.866 1.00 74.75 93 CYS A O 1
ATOM 766 N N . LEU A 1 94 ? -19.828 12.149 21.974 1.00 72.25 94 LEU A N 1
ATOM 767 C CA . LEU A 1 94 ? -19.407 11.812 23.330 1.00 72.25 94 LEU A CA 1
ATOM 768 C C . LEU A 1 94 ? -20.600 11.224 24.078 1.00 72.25 94 LEU A C 1
ATOM 770 O O . LEU A 1 94 ? -21.662 11.846 24.114 1.00 72.25 94 LEU A O 1
ATOM 774 N N . ALA A 1 95 ? -20.417 10.068 24.715 1.00 65.44 95 ALA A N 1
ATOM 775 C CA . ALA A 1 95 ? -21.403 9.530 25.643 1.00 65.44 95 ALA A CA 1
ATOM 776 C C . ALA A 1 95 ? -20.971 9.811 27.090 1.00 65.44 95 ALA A C 1
ATOM 778 O O . ALA A 1 95 ? -19.951 9.314 27.562 1.00 65.44 95 ALA A O 1
ATOM 779 N N . GLY A 1 96 ? -21.773 10.591 27.819 1.00 67.00 96 GLY A N 1
ATOM 780 C CA . GLY A 1 96 ? -21.575 10.854 29.249 1.00 67.00 96 GLY A CA 1
ATOM 781 C C . GLY A 1 96 ? -20.863 12.172 29.578 1.00 67.00 96 GLY A C 1
ATOM 782 O O . GLY A 1 96 ? -20.783 13.084 28.764 1.00 67.00 96 GLY A O 1
ATOM 783 N N . ALA A 1 97 ? -20.401 12.298 30.828 1.00 59.31 97 ALA A N 1
ATOM 784 C CA . ALA A 1 97 ? -19.934 13.560 31.422 1.00 59.31 97 ALA A CA 1
ATOM 785 C C . ALA A 1 97 ? -18.409 13.801 31.330 1.00 59.31 97 ALA A C 1
ATOM 787 O O . ALA A 1 97 ? -17.874 14.622 32.075 1.00 59.31 97 ALA A O 1
ATOM 788 N N . GLY A 1 98 ? -17.692 13.067 30.474 1.00 68.12 98 GLY A N 1
ATOM 789 C CA . GLY A 1 98 ? -16.240 13.218 30.318 1.00 68.12 98 GLY A CA 1
ATOM 790 C C . GLY A 1 98 ? -15.838 14.050 29.100 1.00 68.12 98 GLY A C 1
ATOM 791 O O . GLY A 1 98 ? -16.677 14.477 28.312 1.00 68.12 98 GLY A O 1
ATOM 792 N N . SER A 1 99 ? -14.534 14.291 28.954 1.00 69.38 99 SER A N 1
ATOM 793 C CA . SER A 1 99 ? -13.955 14.960 27.787 1.00 69.38 99 SER A CA 1
ATOM 794 C C . SER A 1 99 ? -13.214 13.962 26.896 1.00 69.38 99 SER A C 1
ATOM 796 O O . SER A 1 99 ? -12.427 13.151 27.383 1.00 69.38 99 SER A O 1
ATOM 798 N N . ALA A 1 100 ? -13.425 14.055 25.581 1.00 71.19 100 ALA A N 1
ATOM 799 C CA . ALA A 1 100 ? -12.506 13.509 24.586 1.00 71.19 100 ALA A CA 1
ATOM 800 C C . ALA A 1 100 ? -11.736 14.670 23.972 1.00 71.19 100 ALA A C 1
ATOM 802 O O . ALA A 1 100 ? -12.312 15.698 23.621 1.00 71.19 100 ALA A O 1
ATOM 803 N N . ASN A 1 101 ? -10.426 14.492 23.848 1.00 78.62 101 ASN A N 1
ATOM 804 C CA . ASN A 1 101 ? -9.546 15.508 23.293 1.00 78.62 101 ASN A CA 1
ATOM 805 C C . ASN A 1 101 ? -9.055 15.064 21.920 1.00 78.62 101 ASN A C 1
ATOM 807 O O . ASN A 1 101 ? -8.646 13.912 21.734 1.00 78.62 101 ASN A O 1
ATOM 811 N N . TRP A 1 102 ? -9.114 16.002 20.982 1.00 81.50 102 TRP A N 1
ATOM 812 C CA . TRP A 1 102 ? -8.607 15.896 19.623 1.00 81.50 102 TRP A CA 1
ATOM 813 C C . TRP A 1 102 ? -7.439 16.865 19.518 1.00 81.50 102 TRP A C 1
ATOM 815 O O . TRP A 1 102 ? -7.526 17.981 20.024 1.00 81.50 102 TRP A O 1
ATOM 825 N N . ASP A 1 103 ? -6.356 16.432 18.894 1.00 82.06 103 ASP A N 1
ATOM 826 C CA . ASP A 1 103 ? -5.201 17.280 18.629 1.00 82.06 103 ASP A CA 1
ATOM 827 C C . ASP A 1 103 ? -4.558 16.837 17.313 1.00 82.06 103 ASP A C 1
ATOM 829 O O . ASP A 1 103 ? -4.796 15.709 16.869 1.00 82.06 103 ASP A O 1
ATOM 833 N N . ALA A 1 104 ? -3.782 17.731 16.699 1.00 82.88 104 ALA A N 1
ATOM 834 C CA . ALA A 1 104 ? -3.050 17.507 15.454 1.00 82.88 104 ALA A CA 1
ATOM 835 C C . ALA A 1 104 ? -3.922 17.000 14.284 1.00 82.88 104 ALA A C 1
ATOM 837 O O . ALA A 1 104 ? -3.486 16.171 13.484 1.00 82.88 104 ALA A O 1
ATOM 838 N N . LEU A 1 105 ? -5.160 17.502 14.164 1.00 85.00 105 LEU A N 1
ATOM 839 C CA . LEU A 1 105 ? -6.030 17.164 13.036 1.00 85.00 105 LEU A CA 1
ATOM 840 C C . LEU A 1 105 ? -5.433 17.707 11.734 1.00 85.00 105 LEU A C 1
ATOM 842 O O . LEU A 1 105 ? -5.314 18.918 11.554 1.00 85.00 105 LEU A O 1
ATOM 846 N N . THR A 1 106 ? -5.118 16.792 10.823 1.00 81.06 106 THR A N 1
ATOM 847 C CA . THR A 1 106 ? -4.645 17.091 9.471 1.00 81.06 106 THR A CA 1
ATOM 848 C C . THR A 1 106 ? -5.590 16.435 8.472 1.00 81.06 106 THR A C 1
ATOM 850 O O . THR A 1 106 ? -6.030 15.308 8.690 1.00 81.06 106 THR A O 1
ATOM 853 N N . VAL A 1 107 ? -5.919 17.148 7.396 1.00 82.06 107 VAL A N 1
ATOM 854 C CA . VAL A 1 107 ? -6.705 16.634 6.270 1.00 82.06 107 VAL A CA 1
ATOM 855 C C . VAL A 1 107 ? -5.907 16.918 5.008 1.00 82.06 107 VAL A C 1
ATOM 857 O O . VAL A 1 107 ? -5.578 18.074 4.745 1.00 82.06 107 VAL A O 1
ATOM 860 N N . ASP A 1 108 ? -5.592 15.870 4.258 1.00 79.19 108 ASP A N 1
ATOM 861 C CA . ASP A 1 108 ? -4.824 15.943 3.018 1.00 79.19 108 ASP A CA 1
ATOM 862 C C . ASP A 1 108 ? -5.484 15.049 1.955 1.00 79.19 108 ASP A C 1
ATOM 864 O O . ASP A 1 108 ? -6.262 14.146 2.267 1.00 79.19 108 ASP A O 1
ATOM 868 N N . SER A 1 109 ? -5.193 15.344 0.694 1.00 73.12 109 SER A N 1
ATOM 869 C CA . SER A 1 109 ? -5.499 14.508 -0.468 1.00 73.12 109 SER A CA 1
ATOM 870 C C . SER A 1 109 ? -4.535 13.331 -0.641 1.00 73.12 109 SER A C 1
ATOM 872 O O . SER A 1 109 ? -4.847 12.400 -1.379 1.00 73.12 109 SER A O 1
ATOM 874 N N . LEU A 1 110 ? -3.374 13.374 0.017 1.00 60.88 110 LEU A N 1
ATOM 875 C CA . LEU A 1 110 ? -2.387 12.298 0.022 1.00 60.88 110 LEU A CA 1
ATOM 876 C C . LEU A 1 110 ? -2.483 11.505 1.327 1.00 60.88 110 LEU A C 1
ATOM 878 O O . LEU A 1 110 ? -2.667 12.080 2.402 1.00 60.88 110 LEU A O 1
ATOM 882 N N . ILE A 1 111 ? -2.317 10.182 1.254 1.00 60.44 111 ILE A N 1
ATOM 883 C CA . ILE A 1 111 ? -2.104 9.386 2.466 1.00 60.44 111 ILE A CA 1
ATOM 884 C C . ILE A 1 111 ? -0.773 9.860 3.078 1.00 60.44 111 ILE A C 1
ATOM 886 O O . ILE A 1 111 ? 0.212 9.970 2.343 1.00 60.44 111 ILE A O 1
ATOM 890 N N . PRO A 1 112 ? -0.709 10.181 4.385 1.00 57.03 112 PRO A N 1
ATOM 891 C CA . PRO A 1 112 ? 0.543 10.601 5.002 1.00 57.03 112 PRO A CA 1
ATOM 892 C C . PRO A 1 112 ? 1.617 9.536 4.780 1.00 57.03 112 PRO A C 1
ATOM 894 O O . PRO A 1 112 ? 1.341 8.366 5.026 1.00 57.03 112 PRO A O 1
ATOM 897 N N . ALA A 1 113 ? 2.821 9.937 4.354 1.00 56.59 113 ALA A N 1
ATOM 898 C CA . ALA A 1 113 ? 3.904 9.016 3.980 1.00 56.59 113 ALA A CA 1
ATOM 899 C C . ALA A 1 113 ? 4.141 7.911 5.033 1.00 56.59 113 ALA A C 1
ATOM 901 O O . ALA A 1 113 ? 4.283 6.734 4.726 1.00 56.59 113 ALA A O 1
ATOM 902 N N . GLU A 1 114 ? 4.060 8.293 6.305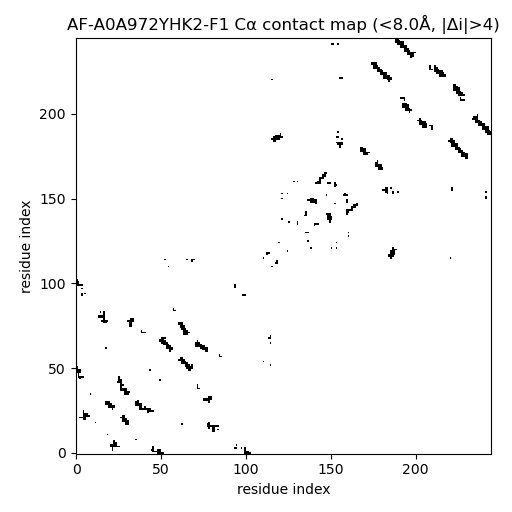 1.00 52.97 114 GLU A N 1
ATOM 903 C CA . GLU A 1 114 ? 4.296 7.420 7.462 1.00 52.97 114 GLU A CA 1
ATOM 904 C C . GLU A 1 114 ? 3.175 6.392 7.713 1.00 52.97 114 GLU A C 1
ATOM 906 O O . GLU A 1 114 ? 3.294 5.522 8.571 1.00 52.97 114 GLU A O 1
ATOM 911 N N . LEU A 1 115 ? 2.063 6.513 6.989 1.00 52.34 115 LEU A N 1
ATOM 912 C CA . LEU A 1 115 ? 0.851 5.697 7.096 1.00 52.34 115 LEU A CA 1
ATOM 913 C C . LEU A 1 115 ? 0.491 5.024 5.772 1.00 52.34 115 LEU A C 1
ATOM 915 O O . LEU A 1 115 ? -0.217 4.022 5.756 1.00 52.34 115 LEU A O 1
ATOM 919 N N . SER A 1 116 ? 1.004 5.550 4.665 1.00 51.81 116 SER A N 1
ATOM 920 C CA . SER A 1 116 ? 0.884 4.991 3.327 1.00 51.81 116 SER A CA 1
ATOM 921 C C . SER A 1 116 ? 1.892 3.883 3.076 1.00 51.81 116 SER A C 1
ATOM 923 O O . SER A 1 116 ? 2.199 3.640 1.925 1.00 51.81 116 SER A O 1
ATOM 925 N N . GLY A 1 117 ? 2.515 3.308 4.107 1.00 51.28 117 GLY A N 1
ATOM 926 C CA . GLY A 1 117 ? 3.639 2.391 3.942 1.00 51.28 117 GLY A CA 1
ATOM 927 C C . GLY A 1 117 ? 4.851 2.990 3.220 1.00 51.28 117 GLY A C 1
ATOM 928 O O . GLY A 1 117 ? 5.785 2.240 3.010 1.00 51.28 117 GLY A O 1
ATOM 929 N N . VAL A 1 118 ? 4.876 4.287 2.865 1.00 51.50 118 VAL A N 1
ATOM 930 C CA . VAL A 1 118 ? 5.985 4.941 2.145 1.00 51.50 118 VAL A CA 1
ATOM 931 C C . VAL A 1 118 ? 7.147 5.053 3.119 1.00 51.50 118 VAL A C 1
ATOM 933 O O . VAL A 1 118 ? 7.140 5.897 4.013 1.00 51.50 118 VAL A O 1
ATOM 936 N N . GLY A 1 119 ? 8.111 4.149 2.999 1.00 62.78 119 GLY A N 1
ATOM 937 C CA . GLY A 1 119 ? 9.054 3.916 4.095 1.00 62.78 119 GLY A CA 1
ATOM 938 C C . GLY A 1 119 ? 9.334 2.442 4.358 1.00 62.78 119 GLY A C 1
ATOM 939 O O . GLY A 1 119 ? 10.236 2.118 5.129 1.00 62.78 119 GLY A O 1
ATOM 940 N N . GLU A 1 120 ? 8.546 1.525 3.784 1.00 76.69 120 GLU A N 1
ATOM 941 C CA . GLU A 1 120 ? 8.762 0.107 4.031 1.00 76.69 120 GLU A CA 1
ATOM 9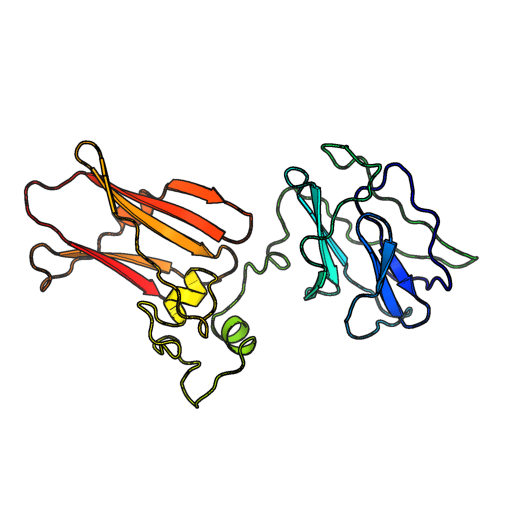42 C C . GLU A 1 120 ? 10.138 -0.280 3.491 1.00 76.69 120 GLU A C 1
ATOM 944 O O . GLU A 1 120 ? 10.460 -0.041 2.328 1.00 76.69 120 GLU A O 1
ATOM 949 N N . THR A 1 121 ? 10.974 -0.849 4.356 1.00 86.94 121 THR A N 1
ATOM 950 C CA . THR A 1 121 ? 12.263 -1.420 3.967 1.00 86.94 121 THR A CA 1
ATOM 951 C C . THR A 1 121 ? 12.070 -2.885 3.604 1.00 86.94 121 THR A C 1
ATOM 953 O O . THR A 1 121 ? 11.157 -3.538 4.112 1.00 86.94 121 THR A O 1
ATOM 956 N N . TYR A 1 122 ? 12.994 -3.457 2.832 1.00 88.69 122 TYR A N 1
ATOM 957 C CA . TYR A 1 122 ? 12.952 -4.892 2.544 1.00 88.69 122 TYR A CA 1
ATOM 958 C C . TYR A 1 122 ? 12.883 -5.734 3.828 1.00 88.69 122 TYR A C 1
ATOM 960 O O . TYR A 1 122 ? 12.155 -6.715 3.893 1.00 88.69 122 TYR A O 1
ATOM 968 N N . SER A 1 123 ? 13.597 -5.330 4.887 1.00 89.00 123 SER A N 1
ATOM 969 C CA . SER A 1 123 ? 13.623 -6.084 6.147 1.00 89.00 123 SER A CA 1
ATOM 970 C C . SER A 1 123 ? 12.270 -6.121 6.863 1.00 89.00 123 SER A C 1
ATOM 972 O O . SER A 1 123 ? 11.896 -7.154 7.412 1.00 89.00 123 SER A O 1
ATOM 974 N N . THR A 1 124 ? 11.530 -5.009 6.844 1.00 87.00 124 THR A N 1
ATOM 975 C CA . THR A 1 124 ? 10.205 -4.914 7.468 1.00 87.00 124 THR A CA 1
ATOM 976 C C . THR A 1 124 ? 9.161 -5.643 6.636 1.00 87.00 124 THR A C 1
ATOM 978 O O . THR A 1 124 ? 8.345 -6.360 7.204 1.00 87.00 124 THR A O 1
ATOM 981 N N . TRP A 1 125 ? 9.257 -5.546 5.308 1.00 88.25 125 TRP A N 1
ATOM 982 C CA . TRP A 1 125 ? 8.419 -6.305 4.383 1.00 88.25 125 TRP A CA 1
ATOM 983 C C . TRP A 1 125 ? 8.632 -7.815 4.537 1.00 88.25 125 TRP A C 1
ATOM 985 O O . TRP A 1 125 ? 7.680 -8.567 4.740 1.00 88.25 125 TRP A O 1
ATOM 995 N N . ALA A 1 126 ? 9.889 -8.268 4.539 1.00 91.56 126 ALA A N 1
ATOM 996 C CA . ALA A 1 126 ? 10.229 -9.684 4.635 1.00 91.56 126 ALA A CA 1
ATOM 997 C C . ALA A 1 126 ? 9.799 -10.304 5.976 1.00 91.56 126 ALA A C 1
ATOM 999 O O . ALA A 1 126 ? 9.444 -11.481 6.035 1.00 91.56 126 ALA A O 1
ATOM 1000 N N . ALA A 1 127 ? 9.781 -9.520 7.058 1.00 88.75 127 ALA A N 1
ATOM 1001 C CA . ALA A 1 127 ? 9.328 -9.976 8.371 1.00 88.75 127 ALA A CA 1
ATOM 1002 C C . ALA A 1 127 ? 7.822 -10.304 8.429 1.00 88.75 127 ALA A C 1
ATOM 1004 O O . ALA A 1 127 ? 7.394 -11.001 9.352 1.00 88.75 127 ALA A O 1
ATOM 1005 N N . ASN A 1 128 ? 7.026 -9.841 7.458 1.00 86.19 128 ASN A N 1
ATOM 1006 C CA . ASN A 1 128 ? 5.591 -10.128 7.385 1.00 86.19 128 ASN A CA 1
ATOM 1007 C C . ASN A 1 128 ? 5.284 -11.533 6.839 1.00 86.19 128 ASN A C 1
ATOM 1009 O O . ASN A 1 128 ? 4.148 -12.001 6.948 1.00 86.19 128 ASN A O 1
ATOM 1013 N N . TYR A 1 129 ? 6.281 -12.228 6.286 1.00 87.56 129 TYR A N 1
ATOM 1014 C CA . TYR A 1 129 ? 6.115 -13.545 5.680 1.00 87.56 129 TYR A CA 1
ATOM 1015 C C . TYR A 1 129 ? 6.641 -14.668 6.576 1.00 87.56 129 TYR A C 1
ATOM 1017 O O . TYR A 1 129 ? 7.629 -14.539 7.299 1.00 87.56 129 TYR A O 1
ATOM 1025 N N . SER A 1 130 ? 5.954 -15.810 6.524 1.00 92.25 130 SER A N 1
ATOM 1026 C CA . SER A 1 130 ? 6.367 -17.036 7.213 1.00 92.25 130 SER A CA 1
ATOM 1027 C C . SER A 1 130 ? 7.157 -17.929 6.260 1.00 92.25 130 SER A C 1
ATOM 1029 O O . SER A 1 130 ? 6.588 -18.768 5.566 1.00 92.25 130 SER A O 1
ATOM 1031 N N . TRP A 1 131 ? 8.471 -17.732 6.235 1.00 93.38 131 TRP A N 1
ATOM 1032 C CA . TRP A 1 131 ? 9.405 -18.444 5.362 1.00 93.38 131 TRP A CA 1
ATOM 1033 C C . TRP A 1 131 ? 9.517 -19.935 5.703 1.00 93.38 131 TRP A C 1
ATOM 1035 O O . TRP A 1 131 ? 9.579 -20.314 6.877 1.00 93.38 131 TRP A O 1
ATOM 1045 N N . ALA A 1 132 ? 9.549 -20.789 4.677 1.00 91.81 132 ALA A N 1
ATOM 1046 C CA . ALA A 1 132 ? 9.573 -22.241 4.851 1.00 91.81 132 ALA A CA 1
ATOM 1047 C C . ALA A 1 132 ? 10.965 -22.762 5.236 1.00 91.81 132 ALA A C 1
ATOM 1049 O O . ALA A 1 132 ? 11.078 -23.661 6.079 1.00 91.81 132 ALA A O 1
ATOM 1050 N N . LEU A 1 133 ? 12.020 -22.208 4.632 1.00 93.19 133 LEU A N 1
ATOM 1051 C CA . LEU A 1 133 ? 13.411 -22.583 4.868 1.00 93.19 133 LEU A CA 1
ATOM 1052 C C . LEU A 1 133 ? 14.251 -21.370 5.282 1.00 93.19 133 LEU A C 1
ATOM 1054 O O . LEU A 1 133 ? 13.939 -20.215 5.005 1.00 93.19 133 LEU A O 1
ATOM 1058 N N . ALA A 1 134 ? 15.361 -21.644 5.969 1.00 93.19 134 ALA A N 1
ATOM 1059 C CA . ALA A 1 134 ? 16.328 -20.608 6.306 1.00 93.19 134 ALA A CA 1
ATOM 1060 C C . ALA A 1 134 ? 17.006 -20.079 5.032 1.00 93.19 134 ALA A C 1
ATOM 1062 O O . ALA A 1 134 ? 17.575 -20.865 4.273 1.00 93.19 134 ALA A O 1
ATOM 1063 N N . GLY A 1 135 ? 16.999 -18.757 4.848 1.00 93.06 135 GLY A N 1
ATOM 1064 C CA . GLY A 1 135 ? 17.552 -18.090 3.668 1.00 93.06 135 GLY A CA 1
ATOM 1065 C C . GLY A 1 135 ? 16.534 -17.829 2.558 1.00 93.06 135 GLY A C 1
ATOM 1066 O O . GLY A 1 135 ? 16.872 -17.113 1.618 1.00 93.06 135 GLY A O 1
ATOM 1067 N N . ASP A 1 136 ? 15.303 -18.337 2.681 1.00 96.56 136 ASP A N 1
ATOM 1068 C CA . ASP A 1 136 ? 14.206 -17.997 1.766 1.00 96.56 136 ASP A CA 1
ATOM 1069 C C . ASP A 1 136 ? 13.804 -16.524 1.880 1.00 96.56 136 ASP A C 1
ATOM 1071 O O . ASP A 1 136 ? 13.211 -15.996 0.955 1.00 96.56 136 ASP A O 1
ATOM 1075 N N . ASP A 1 137 ? 14.158 -15.851 2.977 1.00 95.38 137 ASP A N 1
ATOM 1076 C CA . ASP A 1 137 ? 13.944 -14.424 3.218 1.00 95.38 137 ASP A CA 1
ATOM 1077 C C . ASP A 1 137 ? 15.010 -13.526 2.568 1.00 95.38 137 ASP A C 1
ATOM 1079 O O . ASP A 1 137 ? 14.913 -12.297 2.625 1.00 95.38 137 ASP A O 1
ATOM 1083 N N . ALA A 1 138 ? 16.045 -14.099 1.945 1.00 95.75 138 ALA A N 1
ATOM 1084 C CA . ALA A 1 138 ? 17.103 -13.322 1.311 1.00 95.75 138 ALA A CA 1
ATOM 1085 C C . ALA A 1 138 ? 16.584 -12.565 0.078 1.00 95.75 138 ALA A C 1
ATOM 1087 O O . ALA A 1 138 ? 15.839 -13.111 -0.725 1.00 95.75 138 ALA A O 1
ATOM 1088 N N . ALA A 1 139 ? 17.049 -11.331 -0.131 1.00 94.38 139 ALA A N 1
ATOM 1089 C CA . ALA A 1 139 ? 16.634 -10.471 -1.250 1.00 94.38 139 ALA A CA 1
ATOM 1090 C C . ALA A 1 139 ? 16.802 -11.117 -2.641 1.00 94.38 139 ALA A C 1
ATOM 1092 O O . ALA A 1 139 ? 16.060 -10.812 -3.567 1.00 94.38 139 ALA A O 1
ATOM 1093 N N . THR A 1 140 ? 17.771 -12.021 -2.788 1.00 94.50 140 THR A N 1
ATOM 1094 C CA . THR A 1 140 ? 18.053 -12.750 -4.033 1.00 94.50 140 THR A CA 1
ATOM 1095 C C . THR A 1 140 ? 17.459 -14.160 -4.068 1.00 94.50 140 THR A C 1
ATOM 1097 O O . THR A 1 140 ? 17.764 -14.913 -4.993 1.00 94.50 140 THR A O 1
ATOM 1100 N N . ALA A 1 141 ? 16.724 -14.575 -3.034 1.00 96.19 141 ALA A N 1
ATOM 1101 C CA . ALA A 1 141 ? 16.024 -15.854 -3.029 1.00 96.19 141 ALA A CA 1
ATOM 1102 C C . ALA A 1 141 ? 14.753 -15.773 -3.886 1.00 96.19 141 ALA A C 1
ATOM 1104 O O . ALA A 1 141 ? 14.303 -14.689 -4.251 1.00 96.19 141 ALA A O 1
ATOM 1105 N N . ASN A 1 142 ? 14.237 -16.948 -4.227 1.00 94.69 142 ASN A N 1
ATOM 1106 C CA . ASN A 1 142 ? 13.009 -17.157 -4.984 1.00 94.69 142 ASN A CA 1
ATOM 1107 C C . ASN A 1 142 ? 12.405 -18.479 -4.469 1.00 94.69 142 ASN A C 1
ATOM 1109 O O . ASN A 1 142 ? 12.755 -19.559 -4.965 1.00 94.69 142 ASN A O 1
ATOM 1113 N N . PRO A 1 143 ? 11.664 -18.428 -3.351 1.00 95.12 143 PRO A N 1
ATOM 1114 C CA . PRO A 1 143 ? 11.186 -19.630 -2.678 1.00 95.12 143 PRO A CA 1
ATOM 1115 C C . PRO A 1 143 ? 9.926 -20.230 -3.316 1.00 95.12 143 PRO A C 1
ATOM 1117 O O . PRO A 1 143 ? 9.650 -21.414 -3.104 1.00 95.12 143 PRO A O 1
ATOM 1120 N N . ASP A 1 144 ? 9.178 -19.466 -4.110 1.00 93.31 144 ASP A N 1
ATOM 1121 C CA . ASP A 1 144 ? 7.987 -19.935 -4.825 1.00 93.31 144 ASP A CA 1
ATOM 1122 C C . ASP A 1 144 ? 8.282 -20.481 -6.238 1.00 93.31 144 ASP A C 1
ATOM 1124 O O . ASP A 1 144 ? 7.461 -21.199 -6.820 1.00 93.31 144 ASP A O 1
ATOM 1128 N N . GLY A 1 145 ? 9.495 -20.254 -6.740 1.00 92.19 145 GLY A N 1
ATOM 1129 C CA . GLY A 1 145 ? 10.035 -20.824 -7.968 1.00 92.19 145 GLY A CA 1
ATOM 1130 C C . GLY A 1 145 ? 9.581 -20.119 -9.243 1.00 92.19 145 GLY A C 1
ATOM 1131 O O . GLY A 1 145 ? 9.629 -20.746 -10.310 1.00 92.19 145 GLY A O 1
ATOM 1132 N N . ASP A 1 146 ? 9.117 -18.873 -9.156 1.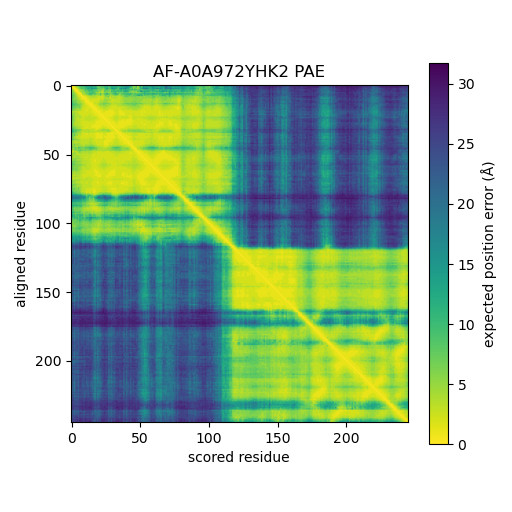00 90.81 146 ASP A N 1
ATOM 1133 C CA . ASP A 1 146 ? 8.663 -18.108 -10.315 1.00 90.81 146 ASP A CA 1
ATOM 1134 C C . ASP A 1 146 ? 9.814 -17.353 -11.021 1.00 90.81 146 ASP A C 1
ATOM 1136 O O . ASP A 1 146 ? 10.972 -17.776 -10.974 1.00 90.81 146 ASP A O 1
ATOM 1140 N N . ALA A 1 147 ? 9.513 -16.304 -11.792 1.00 88.62 147 ALA A N 1
ATOM 1141 C CA . ALA A 1 147 ? 10.528 -15.540 -12.521 1.00 88.62 147 ALA A CA 1
ATOM 1142 C C . ALA A 1 147 ? 11.196 -14.424 -11.694 1.00 88.62 147 ALA A C 1
ATOM 1144 O O . ALA A 1 147 ? 12.120 -13.787 -12.208 1.00 88.62 147 ALA A O 1
ATOM 1145 N N . TRP A 1 148 ? 10.746 -14.181 -10.465 1.00 89.75 148 TRP A N 1
ATOM 1146 C CA . TRP A 1 148 ? 11.108 -13.030 -9.649 1.00 89.75 148 TRP A CA 1
ATOM 1147 C C . TRP A 1 148 ? 11.905 -13.442 -8.420 1.00 89.75 148 TRP A C 1
ATOM 1149 O O . TRP A 1 148 ? 11.796 -14.535 -7.881 1.00 89.75 148 TRP A O 1
ATOM 1159 N N . THR A 1 149 ? 12.795 -12.559 -8.006 1.00 93.25 149 THR A N 1
ATOM 1160 C CA . THR A 1 149 ? 13.442 -12.632 -6.699 1.00 93.25 149 THR A CA 1
ATOM 1161 C C . THR A 1 149 ? 12.628 -11.854 -5.680 1.00 93.25 149 THR A C 1
ATOM 1163 O O . THR A 1 149 ? 11.953 -10.885 -6.031 1.00 93.25 149 THR A O 1
ATOM 1166 N N . ASN A 1 150 ? 12.792 -12.175 -4.398 1.00 93.69 150 ASN A N 1
ATOM 1167 C CA . ASN A 1 150 ? 12.112 -11.454 -3.323 1.00 93.69 150 ASN A CA 1
ATOM 1168 C C . ASN A 1 150 ? 12.302 -9.926 -3.396 1.00 93.69 150 ASN A C 1
ATOM 1170 O O . ASN A 1 150 ? 11.405 -9.172 -3.032 1.00 93.69 150 ASN A O 1
ATOM 1174 N N . LEU A 1 151 ? 13.469 -9.431 -3.835 1.00 92.38 151 LEU A N 1
ATOM 1175 C CA . LEU A 1 151 ? 13.703 -7.989 -3.983 1.00 92.38 151 LEU A CA 1
ATOM 1176 C C . LEU A 1 151 ? 12.863 -7.371 -5.106 1.00 92.38 151 LEU A C 1
ATOM 1178 O O . LEU A 1 151 ? 12.399 -6.235 -4.984 1.00 92.38 151 LEU A O 1
ATOM 1182 N N . GLU A 1 152 ? 12.688 -8.099 -6.205 1.00 91.00 152 GLU A N 1
ATOM 1183 C CA . GLU A 1 152 ? 11.827 -7.681 -7.312 1.00 91.00 152 GLU A CA 1
ATOM 1184 C C . GLU A 1 152 ? 10.369 -7.671 -6.878 1.00 91.00 152 GLU A C 1
ATOM 1186 O O . GLU A 1 152 ? 9.649 -6.719 -7.170 1.00 91.00 152 GLU A O 1
ATOM 1191 N N . GLU A 1 153 ? 9.962 -8.666 -6.107 1.00 90.88 153 GLU A N 1
ATOM 1192 C CA . GLU A 1 153 ? 8.621 -8.751 -5.546 1.00 90.88 153 GLU A CA 1
ATOM 1193 C C . GLU A 1 153 ? 8.321 -7.667 -4.520 1.00 90.88 153 GLU A C 1
ATOM 1195 O O . GLU A 1 153 ? 7.281 -7.010 -4.599 1.00 90.88 153 GLU A O 1
ATOM 1200 N N . PHE A 1 154 ? 9.272 -7.384 -3.629 1.00 90.38 154 PHE A N 1
ATOM 1201 C CA . PHE A 1 154 ? 9.220 -6.230 -2.738 1.00 90.38 154 PHE A CA 1
ATOM 1202 C C . PHE A 1 154 ? 9.003 -4.944 -3.539 1.00 90.38 154 PHE A C 1
ATOM 1204 O O . PHE A 1 154 ? 8.062 -4.193 -3.279 1.00 90.38 154 PHE A O 1
ATOM 1211 N N . GLY A 1 155 ? 9.804 -4.731 -4.588 1.00 88.62 155 GLY A N 1
ATOM 1212 C CA . GLY A 1 155 ? 9.673 -3.567 -5.459 1.00 88.62 155 GLY A CA 1
ATOM 1213 C C . GLY A 1 155 ? 8.371 -3.499 -6.251 1.00 88.62 155 GLY A C 1
ATOM 1214 O O . GLY A 1 155 ? 8.005 -2.408 -6.681 1.00 88.62 155 GLY A O 1
ATOM 1215 N N . ARG A 1 156 ? 7.648 -4.612 -6.412 1.00 86.38 156 ARG A N 1
ATOM 1216 C CA . ARG A 1 156 ? 6.344 -4.699 -7.096 1.00 86.38 156 ARG A CA 1
ATOM 1217 C C . ARG A 1 156 ? 5.154 -4.662 -6.135 1.00 86.38 156 ARG A C 1
ATOM 1219 O O . ARG A 1 156 ? 4.042 -4.368 -6.576 1.00 86.38 156 ARG A O 1
ATOM 1226 N N . GLY A 1 157 ? 5.387 -4.933 -4.851 1.00 85.69 157 GLY A N 1
ATOM 1227 C CA . GLY A 1 157 ? 4.341 -5.148 -3.854 1.00 85.69 157 GLY A CA 1
ATOM 1228 C C . GLY A 1 157 ? 3.631 -6.499 -4.006 1.00 85.69 157 GLY A C 1
ATOM 1229 O O . GLY A 1 157 ? 2.442 -6.576 -3.708 1.00 85.69 157 GLY A O 1
ATOM 1230 N N . SER A 1 158 ? 4.318 -7.532 -4.513 1.00 87.06 158 SER A N 1
ATOM 1231 C CA . SER A 1 158 ? 3.780 -8.901 -4.631 1.00 87.06 158 SER A CA 1
ATOM 1232 C C . SER A 1 158 ? 4.101 -9.765 -3.401 1.00 87.06 158 SER A C 1
ATOM 1234 O O . SER A 1 158 ? 4.650 -9.273 -2.406 1.00 87.06 158 SER A O 1
ATOM 1236 N N . ASN A 1 159 ? 3.679 -11.036 -3.435 1.00 89.12 159 ASN A N 1
ATOM 1237 C CA . ASN A 1 159 ? 3.829 -11.983 -2.334 1.00 89.12 159 ASN A CA 1
ATOM 1238 C C . ASN A 1 159 ? 4.859 -13.071 -2.686 1.00 89.12 159 ASN A C 1
ATOM 1240 O O . ASN A 1 159 ? 4.520 -13.950 -3.472 1.00 89.12 159 ASN A O 1
ATOM 1244 N N . PRO A 1 160 ? 5.999 -13.137 -1.976 1.00 93.38 160 PRO A N 1
ATOM 1245 C CA . PRO A 1 160 ? 7.113 -14.013 -2.319 1.00 93.38 160 PRO A CA 1
ATOM 1246 C C . PRO A 1 160 ? 6.905 -15.496 -2.055 1.00 93.38 160 PRO A C 1
ATOM 1248 O O . PRO A 1 160 ? 7.813 -16.306 -2.210 1.00 93.38 160 PRO A O 1
ATOM 1251 N N . LEU A 1 161 ? 5.725 -15.873 -1.575 1.00 92.94 161 LEU A N 1
ATOM 1252 C CA . LEU A 1 161 ? 5.353 -17.261 -1.330 1.00 92.94 161 LEU A CA 1
ATOM 1253 C C . LEU A 1 161 ? 4.307 -17.762 -2.335 1.00 92.94 161 LEU A C 1
ATOM 1255 O O . LEU A 1 161 ? 3.834 -18.897 -2.200 1.00 92.94 161 LEU A O 1
ATOM 1259 N N . LEU A 1 162 ? 3.893 -16.925 -3.289 1.00 90.56 162 LEU A N 1
ATOM 1260 C CA . LEU A 1 162 ? 2.872 -17.236 -4.278 1.00 90.56 162 LEU A CA 1
ATOM 1261 C C . LEU A 1 162 ? 3.442 -17.013 -5.672 1.00 90.56 162 LEU A C 1
ATOM 1263 O O . LEU A 1 162 ? 3.572 -15.881 -6.101 1.00 90.56 162 LEU A O 1
ATOM 1267 N N . ALA A 1 163 ? 3.669 -18.117 -6.388 1.00 89.62 163 ALA A N 1
ATOM 1268 C CA . ALA A 1 163 ? 4.206 -18.060 -7.737 1.00 89.62 163 ALA A CA 1
ATOM 1269 C C . ALA A 1 163 ? 3.320 -17.205 -8.650 1.00 89.62 163 ALA A C 1
ATOM 1271 O O . ALA A 1 163 ? 2.207 -17.610 -9.027 1.00 89.62 163 ALA A O 1
ATOM 1272 N N . ASP A 1 164 ? 3.861 -16.067 -9.062 1.00 81.38 164 ASP A N 1
ATOM 1273 C CA . ASP A 1 164 ? 3.184 -15.095 -9.889 1.00 81.38 164 ASP A CA 1
ATOM 1274 C C . ASP A 1 164 ? 3.759 -15.173 -11.304 1.00 81.38 164 ASP A C 1
ATOM 1276 O O . ASP A 1 164 ? 4.959 -15.061 -11.560 1.00 81.38 164 ASP A O 1
ATOM 1280 N N . ALA A 1 165 ? 2.888 -15.329 -12.301 1.00 66.06 165 ALA A N 1
ATOM 1281 C CA . ALA A 1 165 ? 3.299 -15.178 -13.692 1.00 66.06 165 ALA A CA 1
ATOM 1282 C C . ALA A 1 165 ? 3.505 -13.687 -13.995 1.00 66.06 165 ALA A C 1
ATOM 1284 O O . ALA A 1 165 ? 2.719 -13.074 -14.715 1.00 66.06 165 ALA A O 1
ATOM 1285 N N . GLY A 1 166 ? 4.531 -13.064 -13.417 1.00 61.88 166 GLY A N 1
ATOM 1286 C CA . GLY A 1 166 ? 4.893 -11.723 -13.837 1.00 61.88 166 GLY A CA 1
ATOM 1287 C C . GLY A 1 166 ? 5.556 -11.813 -15.202 1.00 61.88 166 GLY A C 1
ATOM 1288 O O . GLY A 1 166 ? 6.611 -12.418 -15.382 1.00 61.88 166 GLY A O 1
ATOM 1289 N N . GLU A 1 167 ? 4.928 -11.184 -16.179 1.00 63.97 167 GLU A N 1
ATOM 1290 C CA . GLU A 1 167 ? 5.572 -10.854 -17.435 1.00 63.97 167 GLU A CA 1
ATOM 12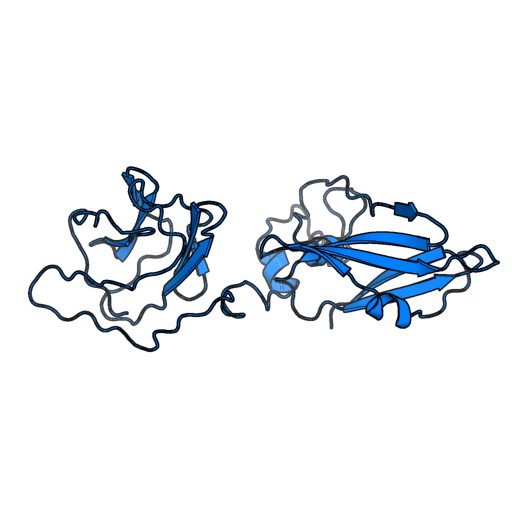91 C C . GLU A 1 167 ? 5.846 -9.347 -17.406 1.00 63.97 167 GLU A C 1
ATOM 1293 O O . GLU A 1 167 ? 4.974 -8.551 -17.056 1.00 63.97 167 GLU A O 1
ATOM 1298 N N . ILE A 1 168 ? 7.070 -8.928 -17.735 1.00 72.06 168 ILE A N 1
ATOM 1299 C CA . ILE A 1 168 ? 7.286 -7.537 -18.150 1.00 72.06 168 ILE A CA 1
ATOM 1300 C C . ILE A 1 168 ? 6.602 -7.416 -19.506 1.00 72.06 168 ILE A C 1
ATOM 1302 O O . ILE A 1 168 ? 7.110 -7.942 -20.503 1.00 72.06 168 ILE A O 1
ATOM 1306 N N . GLU A 1 169 ? 5.436 -6.770 -19.533 1.00 71.44 169 GLU A N 1
ATOM 1307 C CA . GLU A 1 169 ? 4.700 -6.562 -20.775 1.00 71.44 169 GLU A CA 1
ATOM 1308 C C . GLU A 1 169 ? 5.569 -5.762 -21.745 1.00 71.44 169 GLU A C 1
ATOM 1310 O O . GLU A 1 169 ? 6.057 -4.670 -21.432 1.00 71.44 169 GLU A O 1
ATOM 1315 N N . ARG A 1 170 ? 5.767 -6.318 -22.942 1.00 70.25 170 ARG A N 1
ATOM 1316 C CA . ARG A 1 170 ? 6.543 -5.690 -24.012 1.00 70.25 170 ARG A CA 1
ATOM 1317 C C . ARG A 1 170 ? 5.577 -5.025 -24.981 1.00 70.25 170 ARG A C 1
ATOM 1319 O O . ARG A 1 170 ? 4.837 -5.708 -25.686 1.00 70.25 170 ARG A O 1
ATOM 1326 N N . GLY A 1 171 ? 5.611 -3.699 -25.036 1.00 62.44 171 GLY A N 1
ATOM 1327 C CA . GLY A 1 171 ? 4.865 -2.903 -26.004 1.00 62.44 171 GLY A CA 1
ATOM 1328 C C . GLY A 1 171 ? 5.790 -2.435 -27.121 1.00 62.44 171 GLY A C 1
ATOM 1329 O O . GLY A 1 171 ? 6.670 -1.608 -26.905 1.00 62.44 171 GLY A O 1
ATOM 1330 N N . GLY A 1 172 ? 5.621 -2.963 -28.331 1.00 60.09 172 GLY A N 1
ATOM 1331 C CA . GLY A 1 172 ? 6.246 -2.400 -29.526 1.00 60.09 172 GLY A CA 1
ATOM 1332 C C . GLY A 1 172 ? 5.209 -1.618 -30.316 1.00 60.09 172 GLY A C 1
ATOM 1333 O O . GLY A 1 172 ? 4.478 -2.219 -31.097 1.00 60.09 172 GLY A O 1
ATOM 1334 N N . GLU A 1 173 ? 5.146 -0.299 -30.147 1.00 59.56 173 GLU A N 1
ATOM 1335 C CA . GLU A 1 173 ? 4.256 0.553 -30.940 1.00 59.56 173 GLU A CA 1
ATOM 1336 C C . GLU A 1 173 ? 5.061 1.579 -31.746 1.00 59.56 173 GLU A C 1
ATOM 1338 O O . GLU A 1 173 ? 5.895 2.313 -31.219 1.00 59.56 173 GLU A O 1
ATOM 1343 N N . SER A 1 174 ? 4.805 1.631 -33.058 1.00 64.12 174 SER A N 1
ATOM 1344 C CA . SER A 1 174 ? 5.161 2.752 -33.944 1.00 64.12 174 SER A CA 1
ATOM 1345 C C . SER A 1 174 ? 6.590 3.309 -33.808 1.00 64.12 174 SER A C 1
ATOM 1347 O O . SER A 1 174 ? 6.786 4.521 -33.737 1.00 64.12 174 SER A O 1
ATOM 1349 N N . GLY A 1 175 ? 7.611 2.447 -33.801 1.00 70.75 175 GLY A N 1
ATOM 1350 C CA . GLY A 1 175 ? 9.010 2.896 -33.783 1.00 70.75 175 GLY A CA 1
ATOM 1351 C C . GLY A 1 175 ? 9.603 3.124 -32.385 1.00 70.75 175 GLY A C 1
ATOM 1352 O O .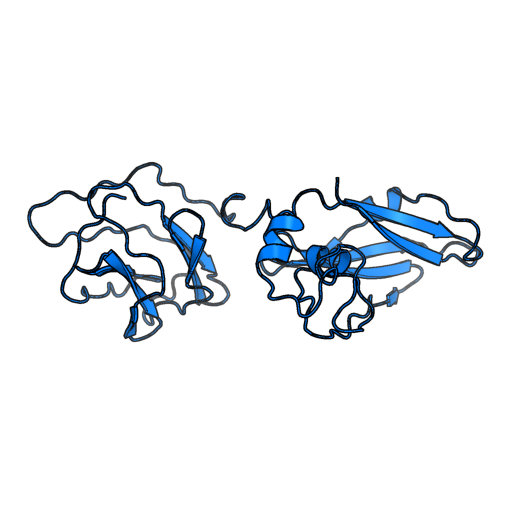 GLY A 1 175 ? 10.732 3.610 -32.283 1.00 70.75 175 GLY A O 1
ATOM 1353 N N . ARG A 1 176 ? 8.882 2.753 -31.319 1.00 78.50 176 ARG A N 1
ATOM 1354 C CA . ARG A 1 176 ? 9.366 2.798 -29.935 1.00 78.50 176 ARG A CA 1
ATOM 1355 C C . ARG A 1 176 ? 9.375 1.406 -29.308 1.00 78.50 176 ARG A C 1
ATOM 1357 O O . ARG A 1 176 ? 8.481 0.595 -29.549 1.00 78.50 176 ARG A O 1
ATOM 1364 N N . PHE A 1 177 ? 10.391 1.162 -28.491 1.00 79.38 177 PHE A N 1
ATOM 1365 C CA . PHE A 1 177 ? 10.405 0.073 -27.526 1.00 79.38 177 PHE A CA 1
ATOM 1366 C C . PHE A 1 177 ? 9.815 0.605 -26.226 1.00 79.38 177 PHE A C 1
ATOM 1368 O O . PHE A 1 177 ? 10.316 1.604 -25.704 1.00 79.38 177 PHE A O 1
ATOM 1375 N N . ALA A 1 178 ? 8.778 -0.050 -25.722 1.00 85.38 178 ALA A N 1
ATOM 1376 C CA . ALA A 1 178 ? 8.213 0.220 -24.416 1.00 85.38 178 ALA A CA 1
ATOM 1377 C C . ALA A 1 178 ? 8.135 -1.069 -23.600 1.00 85.38 178 ALA A C 1
ATOM 1379 O O . ALA A 1 178 ? 7.895 -2.161 -24.127 1.00 85.38 178 ALA A O 1
ATOM 1380 N N . PHE A 1 179 ? 8.337 -0.935 -22.300 1.00 84.69 179 PHE A N 1
ATOM 1381 C CA . PHE A 1 179 ? 8.084 -2.004 -21.351 1.00 84.69 179 PHE A CA 1
ATOM 1382 C C . PHE A 1 179 ? 7.385 -1.443 -20.129 1.00 84.69 179 PHE A C 1
ATOM 1384 O O . PHE A 1 179 ? 7.609 -0.295 -19.735 1.00 84.69 179 PHE A O 1
ATOM 1391 N N . ARG A 1 180 ? 6.532 -2.273 -19.538 1.00 87.56 180 ARG A N 1
ATOM 1392 C CA . ARG A 1 180 ? 5.746 -1.907 -18.365 1.00 87.56 180 ARG A CA 1
ATOM 1393 C C . ARG A 1 180 ? 6.182 -2.736 -17.180 1.00 87.56 180 ARG A C 1
ATOM 1395 O O . ARG A 1 180 ? 6.416 -3.938 -17.304 1.00 87.56 180 ARG A O 1
ATOM 1402 N N . LEU A 1 181 ? 6.274 -2.083 -16.034 1.00 87.00 181 LEU A N 1
ATOM 1403 C CA . LEU A 1 181 ? 6.466 -2.752 -14.759 1.00 87.00 181 LEU A CA 1
ATOM 1404 C C . LEU A 1 181 ? 5.495 -2.190 -13.734 1.00 87.00 181 LEU A C 1
ATOM 1406 O O . LEU A 1 181 ? 5.137 -1.012 -13.771 1.00 87.00 181 LEU A O 1
ATOM 1410 N N . GLN A 1 182 ? 5.095 -3.051 -12.812 1.00 87.12 182 GLN A N 1
ATOM 1411 C CA . GLN A 1 182 ? 4.432 -2.629 -11.595 1.00 87.12 182 GLN A CA 1
ATOM 1412 C C . GLN A 1 182 ? 5.507 -2.244 -10.580 1.00 87.12 182 GLN A C 1
ATOM 1414 O O . GLN A 1 182 ? 6.478 -2.980 -10.410 1.00 87.12 182 GLN A O 1
ATOM 1419 N N . ARG A 1 183 ? 5.349 -1.096 -9.927 1.00 86.38 183 ARG A N 1
ATOM 1420 C CA . ARG A 1 183 ? 6.168 -0.697 -8.783 1.00 86.38 183 ARG A CA 1
ATOM 1421 C C . ARG A 1 183 ? 5.284 -0.442 -7.577 1.00 86.38 183 ARG A C 1
ATOM 1423 O O . ARG A 1 183 ? 4.238 0.188 -7.706 1.00 86.38 183 ARG A O 1
ATOM 1430 N N . SER A 1 184 ? 5.728 -0.878 -6.413 1.00 84.19 184 SER A N 1
ATOM 1431 C CA . SER A 1 184 ? 5.159 -0.475 -5.139 1.00 84.19 184 SER A CA 1
ATOM 1432 C C . SER A 1 184 ? 5.545 0.975 -4.852 1.00 84.19 184 SER A C 1
ATOM 1434 O O . SER A 1 184 ? 6.686 1.394 -5.060 1.00 84.19 184 SER A O 1
ATOM 1436 N N . LEU A 1 185 ? 4.568 1.756 -4.401 1.00 75.88 185 LEU A N 1
ATOM 1437 C CA . LEU A 1 185 ? 4.782 3.106 -3.884 1.00 75.88 185 LEU A CA 1
ATOM 1438 C C . LEU A 1 185 ? 5.175 3.103 -2.405 1.00 75.88 185 LEU A C 1
ATOM 1440 O O . LEU A 1 185 ? 5.576 4.135 -1.877 1.00 75.88 185 LEU A O 1
ATOM 1444 N N . LEU A 1 186 ? 5.073 1.945 -1.755 1.00 69.31 186 LEU A N 1
ATOM 1445 C CA . LEU A 1 186 ? 5.331 1.766 -0.331 1.00 69.31 186 LEU A CA 1
ATOM 1446 C C . LEU A 1 186 ? 6.840 1.577 -0.072 1.00 69.31 186 LEU A C 1
ATOM 1448 O O . LEU A 1 186 ? 7.371 1.943 0.970 1.00 69.31 186 LEU A O 1
ATOM 1452 N N . THR A 1 187 ? 7.592 1.059 -1.042 1.00 74.62 187 THR A N 1
ATOM 1453 C CA . THR A 1 187 ? 9.005 0.737 -0.810 1.00 74.62 187 THR A CA 1
ATOM 1454 C C . THR A 1 187 ? 9.902 1.967 -0.701 1.00 74.62 187 THR A C 1
ATOM 1456 O O . THR A 1 187 ? 9.935 2.804 -1.607 1.00 74.62 187 THR A O 1
ATOM 1459 N N . GLU A 1 188 ? 10.711 2.033 0.356 1.00 72.12 188 GLU A N 1
ATOM 1460 C CA . GLU A 1 188 ? 11.747 3.053 0.526 1.00 72.12 188 GLU A CA 1
ATOM 1461 C C . GLU A 1 188 ? 13.099 2.604 -0.035 1.00 72.12 188 GLU A C 1
ATOM 1463 O O . GLU A 1 188 ? 13.502 1.444 0.062 1.00 72.12 188 GLU A O 1
ATOM 1468 N N . GLY A 1 189 ? 13.837 3.553 -0.612 1.00 68.00 189 GLY A N 1
ATOM 1469 C CA . GLY A 1 189 ? 15.229 3.361 -1.018 1.00 68.00 189 GLY A CA 1
ATOM 1470 C C . GLY A 1 189 ? 15.423 2.577 -2.316 1.00 68.00 189 GLY A C 1
ATOM 1471 O O . GLY A 1 189 ? 16.511 2.633 -2.887 1.00 68.00 189 GLY A O 1
ATOM 1472 N N . LEU A 1 190 ? 14.391 1.907 -2.831 1.00 79.44 190 LEU A N 1
ATOM 1473 C CA . LEU A 1 190 ? 14.466 1.194 -4.100 1.00 79.44 190 LEU A CA 1
ATOM 1474 C C . LEU A 1 190 ? 14.724 2.159 -5.263 1.00 79.44 190 LEU A C 1
ATOM 1476 O O . LEU A 1 190 ? 13.957 3.091 -5.514 1.00 79.44 190 LEU A O 1
ATOM 1480 N N . ARG A 1 191 ? 15.811 1.916 -5.999 1.00 80.44 191 ARG A N 1
ATOM 1481 C CA . ARG A 1 191 ? 16.118 2.628 -7.245 1.00 80.44 191 ARG A CA 1
ATOM 1482 C C . ARG A 1 191 ? 16.167 1.658 -8.416 1.00 80.44 191 ARG A C 1
ATOM 1484 O O . ARG A 1 191 ? 16.707 0.559 -8.300 1.00 80.44 191 ARG A O 1
ATOM 1491 N N . TYR A 1 192 ? 15.631 2.111 -9.542 1.00 83.69 192 TYR A N 1
ATOM 1492 C CA . TYR A 1 192 ? 15.708 1.421 -10.820 1.00 83.69 192 TYR A CA 1
ATOM 1493 C C . TYR A 1 192 ? 16.858 2.016 -11.621 1.00 83.69 192 TYR A C 1
ATOM 1495 O O . TYR A 1 192 ? 16.860 3.210 -11.929 1.00 83.69 192 TYR A O 1
ATOM 1503 N N . GLU A 1 193 ? 17.828 1.184 -11.964 1.00 88.19 193 GLU A N 1
ATOM 1504 C CA . GLU A 1 193 ? 18.853 1.515 -12.942 1.00 88.19 193 GLU A CA 1
ATOM 1505 C C . GLU A 1 193 ? 18.601 0.705 -14.208 1.00 88.19 193 GLU A C 1
ATOM 1507 O O . GLU A 1 193 ? 18.160 -0.444 -14.165 1.00 88.19 193 GLU A O 1
ATOM 1512 N N . PHE A 1 194 ? 18.865 1.318 -15.353 1.00 88.81 194 PHE A N 1
ATOM 1513 C CA . PHE A 1 194 ? 18.687 0.674 -16.642 1.00 88.81 194 PHE A CA 1
ATOM 1514 C C . PHE A 1 194 ? 20.039 0.501 -17.295 1.00 88.81 194 PHE A C 1
ATOM 1516 O O . PHE A 1 194 ? 20.887 1.395 -17.251 1.00 88.81 194 PHE A O 1
ATOM 1523 N N . GLU A 1 195 ? 20.216 -0.636 -17.946 1.00 91.50 195 GLU A N 1
ATOM 1524 C CA . GLU A 1 195 ? 21.358 -0.871 -18.808 1.00 91.50 195 GLU A CA 1
ATOM 1525 C C . GLU A 1 195 ? 20.892 -1.364 -20.166 1.00 91.50 195 GLU A C 1
ATOM 1527 O O . GLU A 1 195 ? 19.904 -2.095 -20.289 1.00 91.50 195 GLU A O 1
ATOM 1532 N N . THR A 1 196 ? 21.644 -0.976 -21.188 1.00 89.50 196 THR A N 1
ATOM 1533 C CA . THR A 1 196 ? 21.446 -1.424 -22.558 1.00 89.50 196 THR A CA 1
ATOM 1534 C C . THR A 1 196 ? 22.637 -2.233 -23.039 1.00 89.50 196 THR A C 1
ATOM 1536 O O . THR A 1 196 ? 23.765 -2.048 -22.578 1.00 89.50 196 THR A O 1
ATOM 1539 N N . SER A 1 197 ? 22.395 -3.156 -23.962 1.00 90.50 197 SER A N 1
ATOM 1540 C CA . SER A 1 197 ? 23.448 -3.960 -24.578 1.00 90.50 197 SER A CA 1
ATOM 1541 C C . SER A 1 197 ? 23.132 -4.222 -26.045 1.00 90.50 197 SER A C 1
ATOM 1543 O O . SER A 1 197 ? 21.978 -4.502 -26.346 1.00 90.50 197 SER A O 1
ATOM 1545 N N . PRO A 1 198 ? 24.104 -4.188 -26.968 1.00 89.19 198 PRO A N 1
ATOM 1546 C CA . PRO A 1 198 ? 23.875 -4.614 -28.347 1.00 89.19 198 PRO A CA 1
ATOM 1547 C C . PRO A 1 198 ? 23.941 -6.142 -28.532 1.00 89.19 198 PRO A C 1
ATOM 1549 O O . PRO A 1 198 ? 23.487 -6.662 -29.548 1.00 89.19 198 PRO A O 1
ATOM 1552 N N . ASP A 1 199 ? 24.522 -6.879 -27.578 1.00 89.88 199 ASP A N 1
ATOM 1553 C CA . ASP A 1 199 ? 24.948 -8.276 -27.769 1.00 89.88 199 ASP A CA 1
ATOM 1554 C C . ASP A 1 199 ? 24.738 -9.185 -26.540 1.00 89.88 199 ASP A C 1
ATOM 1556 O O . ASP A 1 199 ? 25.284 -10.289 -26.485 1.00 89.88 199 ASP A O 1
ATOM 1560 N N . LEU A 1 200 ? 23.977 -8.719 -25.540 1.00 90.94 200 LEU A N 1
ATOM 1561 C CA . LEU A 1 200 ? 23.753 -9.361 -24.231 1.00 90.94 200 LEU A CA 1
ATOM 1562 C C . LEU A 1 200 ? 25.016 -9.576 -23.379 1.00 90.94 200 LEU A C 1
ATOM 1564 O O . LEU A 1 200 ? 24.927 -10.122 -22.277 1.00 90.94 200 LEU A O 1
ATOM 1568 N N . SER A 1 201 ? 26.181 -9.144 -23.854 1.00 93.56 201 SER A N 1
ATOM 1569 C CA . SER A 1 201 ? 27.475 -9.394 -23.214 1.00 93.56 201 SER A CA 1
ATOM 1570 C C . SER A 1 201 ? 28.093 -8.101 -22.690 1.00 93.56 201 SER A C 1
ATOM 1572 O O . SER A 1 201 ? 28.623 -8.070 -21.580 1.00 93.56 201 SER A O 1
ATOM 1574 N N . ASN A 1 202 ? 27.986 -7.020 -23.462 1.00 90.69 202 ASN A N 1
ATOM 1575 C CA . ASN A 1 202 ? 28.500 -5.699 -23.129 1.00 90.69 202 ASN A CA 1
ATOM 1576 C C . ASN A 1 202 ? 27.344 -4.794 -22.698 1.00 90.69 202 ASN A C 1
ATOM 1578 O O . ASN A 1 202 ? 26.537 -4.386 -23.533 1.00 90.69 202 ASN A O 1
ATOM 1582 N N . TRP A 1 203 ? 27.260 -4.495 -21.403 1.00 93.50 203 TRP A N 1
ATOM 1583 C CA . TRP A 1 203 ? 26.195 -3.682 -20.815 1.00 93.50 203 TRP A CA 1
ATOM 1584 C C . TRP A 1 203 ? 26.690 -2.266 -20.517 1.00 93.50 203 TRP A C 1
ATOM 1586 O O . TRP A 1 203 ? 27.801 -2.084 -20.021 1.00 93.50 203 TRP A O 1
ATOM 1596 N N . THR A 1 204 ? 25.875 -1.267 -20.849 1.00 92.56 204 THR A N 1
ATOM 1597 C CA . THR A 1 204 ? 26.147 0.157 -20.606 1.00 92.56 204 THR A CA 1
ATOM 1598 C C . THR A 1 204 ? 24.964 0.784 -19.883 1.00 92.56 204 THR A C 1
ATOM 1600 O O . THR A 1 204 ? 23.821 0.581 -20.290 1.00 92.56 204 THR A O 1
ATOM 1603 N N . THR A 1 205 ? 25.225 1.565 -18.835 1.00 91.62 205 THR A N 1
ATOM 1604 C CA . THR A 1 205 ? 24.185 2.298 -18.101 1.00 91.62 205 THR A CA 1
ATOM 1605 C C . THR A 1 205 ? 23.440 3.272 -19.015 1.00 91.62 205 THR A C 1
ATOM 1607 O O . THR A 1 205 ? 24.059 4.004 -19.784 1.00 91.62 205 THR A O 1
ATOM 1610 N N . ALA A 1 206 ? 22.114 3.282 -18.898 1.00 89.06 206 ALA A N 1
ATOM 1611 C CA . ALA A 1 206 ? 21.174 4.064 -19.697 1.00 89.06 206 ALA A CA 1
ATOM 1612 C C . ALA A 1 206 ? 20.234 4.882 -18.783 1.00 89.06 206 ALA A C 1
ATOM 1614 O O . ALA A 1 206 ? 19.028 4.618 -18.717 1.00 89.06 206 ALA A O 1
ATOM 1615 N N . PRO A 1 207 ? 20.765 5.850 -18.009 1.00 86.69 207 PRO A N 1
ATOM 1616 C CA . PRO A 1 207 ? 19.978 6.609 -17.034 1.00 86.69 207 PRO A CA 1
ATOM 1617 C C . PRO A 1 207 ? 18.859 7.441 -17.678 1.00 86.69 207 PRO A C 1
ATOM 1619 O O . PRO A 1 207 ? 17.873 7.771 -17.023 1.00 86.69 207 PRO A O 1
ATOM 1622 N N . GLU A 1 208 ? 18.978 7.763 -18.966 1.00 86.56 208 GLU A N 1
ATOM 1623 C CA . GLU A 1 208 ? 17.956 8.465 -19.733 1.00 86.56 208 GLU A CA 1
ATOM 1624 C C . GLU A 1 208 ? 16.635 7.693 -19.802 1.00 86.56 208 GLU A C 1
ATOM 1626 O O . GLU A 1 208 ? 15.578 8.323 -19.804 1.00 86.56 208 GLU A O 1
ATOM 1631 N N . LEU A 1 209 ? 16.658 6.354 -19.766 1.00 85.62 209 LEU A N 1
ATOM 1632 C CA . LEU A 1 209 ? 15.436 5.545 -19.764 1.00 85.62 209 LEU A CA 1
ATOM 1633 C C . LEU A 1 209 ? 14.589 5.806 -18.521 1.00 85.62 209 LEU A C 1
ATOM 1635 O O . LEU A 1 209 ? 13.370 5.922 -18.637 1.00 85.62 209 LEU A O 1
ATOM 1639 N N . ALA A 1 210 ? 15.220 6.006 -17.361 1.00 83.38 210 ALA A N 1
ATOM 1640 C CA . ALA A 1 210 ? 14.510 6.312 -16.121 1.00 83.38 210 ALA A CA 1
ATOM 1641 C C . ALA A 1 210 ? 13.683 7.606 -16.220 1.00 83.38 210 ALA A C 1
ATOM 1643 O O . ALA A 1 210 ? 12.657 7.739 -15.559 1.00 83.38 210 ALA A O 1
ATOM 1644 N N . THR A 1 211 ? 14.097 8.546 -17.075 1.00 84.62 211 THR A N 1
ATOM 1645 C CA . THR A 1 211 ? 13.399 9.828 -17.272 1.00 84.62 211 THR A CA 1
ATOM 1646 C C . THR A 1 211 ? 12.175 9.732 -18.183 1.00 84.62 211 THR A C 1
ATOM 1648 O O . THR A 1 211 ? 11.428 10.699 -18.302 1.00 84.62 211 THR A O 1
ATOM 1651 N N . THR A 1 212 ? 11.953 8.575 -18.812 1.00 85.44 212 THR A N 1
ATOM 1652 C CA . THR A 1 212 ? 10.828 8.330 -19.732 1.00 85.44 212 THR A CA 1
ATOM 1653 C C . THR A 1 212 ? 9.616 7.696 -19.054 1.00 85.44 212 THR A C 1
ATOM 1655 O O . THR A 1 212 ? 8.651 7.370 -19.736 1.00 85.44 212 THR A O 1
ATOM 1658 N N . ALA A 1 213 ? 9.683 7.515 -17.732 1.00 87.00 213 ALA A N 1
ATOM 1659 C CA . ALA A 1 213 ? 8.642 6.896 -16.929 1.00 87.00 213 ALA A CA 1
ATOM 1660 C C . ALA A 1 213 ? 7.296 7.629 -17.067 1.00 87.00 213 ALA A C 1
ATOM 1662 O O . ALA A 1 213 ? 7.179 8.802 -16.706 1.00 87.00 213 ALA A O 1
ATOM 1663 N N . GLU A 1 214 ? 6.273 6.911 -17.519 1.00 89.94 214 GLU A N 1
ATOM 1664 C CA . GLU A 1 214 ? 4.883 7.359 -17.577 1.00 89.94 214 GLU A CA 1
ATOM 1665 C C . GLU A 1 214 ? 4.019 6.461 -16.686 1.00 89.94 214 GLU A C 1
ATOM 1667 O O . GLU A 1 214 ? 4.069 5.237 -16.790 1.00 89.94 214 GLU A O 1
ATOM 1672 N N . VAL A 1 215 ? 3.231 7.055 -15.786 1.00 89.56 215 VAL A N 1
ATOM 1673 C CA . VAL A 1 215 ? 2.303 6.304 -14.927 1.00 89.56 215 VAL A CA 1
ATOM 1674 C C . VAL A 1 215 ? 1.030 6.016 -15.721 1.00 89.56 215 VAL A C 1
ATOM 1676 O O . VAL A 1 215 ? 0.298 6.940 -16.069 1.00 89.56 215 VAL 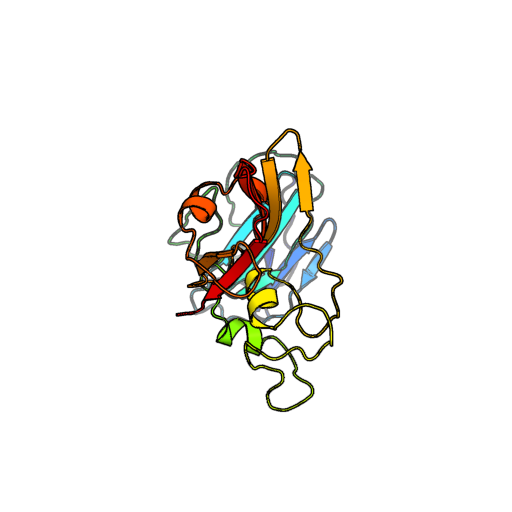A O 1
ATOM 1679 N N . LEU A 1 216 ? 0.768 4.738 -15.998 1.00 87.50 216 LEU A N 1
ATOM 1680 C CA . LEU A 1 216 ? -0.408 4.281 -16.746 1.00 87.50 216 LEU A CA 1
ATOM 1681 C C . LEU A 1 216 ? -1.600 3.958 -15.836 1.00 87.50 216 LEU A C 1
ATOM 1683 O O . LEU A 1 216 ? -2.750 4.122 -16.238 1.00 87.50 216 LEU A O 1
ATOM 1687 N N . ALA A 1 217 ? -1.322 3.481 -14.624 1.00 83.19 217 ALA A N 1
ATOM 1688 C CA . ALA A 1 217 ? -2.318 3.182 -13.603 1.00 83.19 217 ALA A CA 1
ATOM 1689 C C . ALA A 1 217 ? -1.718 3.402 -12.212 1.00 83.19 217 ALA A C 1
ATOM 1691 O O . ALA A 1 217 ? -0.522 3.178 -12.016 1.00 83.19 217 ALA A O 1
ATOM 1692 N N . ASP A 1 218 ? -2.555 3.827 -11.272 1.00 83.38 218 ASP A N 1
ATOM 1693 C CA . ASP A 1 218 ? -2.200 4.092 -9.879 1.00 83.38 218 ASP A CA 1
ATOM 1694 C C . ASP A 1 218 ? -3.401 3.724 -8.999 1.00 83.38 218 ASP A C 1
ATOM 1696 O O . ASP A 1 218 ? -4.503 4.234 -9.221 1.00 83.38 218 ASP A O 1
ATOM 1700 N N . ASP A 1 219 ? -3.200 2.813 -8.050 1.00 72.31 219 ASP A N 1
ATOM 1701 C CA . ASP A 1 219 ? -4.219 2.404 -7.074 1.00 72.31 219 ASP A CA 1
ATOM 1702 C C . ASP A 1 219 ? -3.965 2.974 -5.664 1.00 72.31 219 ASP A C 1
ATOM 1704 O O . ASP A 1 219 ? -4.659 2.622 -4.710 1.00 72.31 219 ASP A O 1
ATOM 1708 N N . GLY A 1 220 ? -2.975 3.864 -5.528 1.00 68.00 220 GLY A N 1
ATOM 1709 C CA . GLY A 1 220 ? -2.530 4.453 -4.266 1.00 68.00 220 GLY A CA 1
ATOM 1710 C C . GLY A 1 220 ? -1.488 3.623 -3.509 1.00 68.00 220 GLY A C 1
ATOM 1711 O O . GLY A 1 220 ? -0.841 4.158 -2.609 1.00 68.00 220 GLY A O 1
ATOM 1712 N N . SER A 1 221 ? -1.286 2.354 -3.875 1.00 67.38 221 SER A N 1
ATOM 1713 C CA . SER A 1 221 ? -0.297 1.448 -3.268 1.00 67.38 221 SER A CA 1
ATOM 1714 C C . SER A 1 221 ? 0.734 0.926 -4.269 1.00 67.38 221 SER A C 1
ATOM 1716 O O . SER A 1 221 ? 1.911 0.761 -3.939 1.00 67.38 221 SER A O 1
ATOM 1718 N N . THR A 1 222 ? 0.319 0.736 -5.518 1.00 80.56 222 THR A N 1
ATOM 1719 C CA . THR A 1 222 ? 1.153 0.327 -6.638 1.00 80.56 222 THR A CA 1
ATOM 1720 C C . THR A 1 222 ? 0.871 1.198 -7.857 1.00 80.56 222 THR A C 1
ATOM 1722 O O . THR A 1 222 ? -0.223 1.731 -8.051 1.00 80.56 222 THR A O 1
ATOM 1725 N N . GLN A 1 223 ? 1.889 1.350 -8.698 1.00 86.88 223 GLN A N 1
ATOM 1726 C CA . GLN A 1 223 ? 1.791 2.013 -9.989 1.00 86.88 223 GLN A CA 1
ATOM 1727 C C . GLN A 1 223 ? 2.214 1.067 -11.098 1.00 86.88 223 GLN A C 1
ATOM 1729 O O . GLN A 1 223 ? 3.269 0.438 -11.020 1.00 86.88 223 GLN A O 1
ATOM 1734 N N . THR A 1 224 ? 1.447 1.049 -12.184 1.00 88.25 224 THR A N 1
ATOM 1735 C CA . THR A 1 224 ? 1.933 0.524 -13.462 1.00 88.25 224 THR A CA 1
ATOM 1736 C C . THR A 1 224 ? 2.637 1.651 -14.200 1.00 88.25 224 THR A C 1
ATOM 1738 O O . THR A 1 224 ? 2.018 2.665 -14.528 1.00 88.25 224 THR A O 1
ATOM 1741 N N . VAL A 1 225 ? 3.931 1.478 -14.457 1.00 88.88 225 VAL A N 1
ATOM 1742 C CA . VAL A 1 225 ? 4.779 2.476 -15.109 1.00 88.88 225 VAL A CA 1
ATOM 1743 C C . VAL A 1 225 ? 5.291 1.929 -16.428 1.00 88.88 225 VAL A C 1
ATOM 1745 O O . VAL A 1 225 ? 5.830 0.823 -16.485 1.00 88.88 225 VAL A O 1
ATOM 1748 N N . GLU A 1 226 ? 5.148 2.722 -17.482 1.00 89.94 226 GLU A N 1
ATOM 1749 C CA . GLU A 1 226 ? 5.756 2.465 -18.778 1.00 89.94 226 GLU A CA 1
ATOM 1750 C C . GLU A 1 226 ? 7.058 3.249 -18.914 1.00 89.94 226 GLU A C 1
ATOM 1752 O O . GLU A 1 226 ? 7.121 4.444 -18.637 1.00 89.94 226 GLU A O 1
ATOM 1757 N N . PHE A 1 227 ? 8.101 2.568 -19.370 1.00 87.69 227 PHE A N 1
ATOM 1758 C CA . PHE A 1 227 ? 9.353 3.180 -19.793 1.00 87.69 227 PHE A CA 1
ATOM 1759 C C . PHE A 1 227 ? 9.478 2.969 -21.290 1.00 87.69 227 PHE A C 1
ATOM 1761 O O . PHE A 1 227 ? 9.216 1.870 -21.788 1.00 87.69 227 PHE A O 1
ATOM 1768 N N . SER A 1 228 ? 9.882 4.003 -22.022 1.00 87.31 228 SER A N 1
ATOM 1769 C CA . SER A 1 228 ? 9.923 3.919 -23.477 1.00 87.31 228 SER A CA 1
ATOM 1770 C C . SER A 1 228 ? 11.075 4.693 -24.091 1.00 87.31 228 SER A C 1
ATOM 1772 O O . SER A 1 228 ? 11.455 5.769 -23.645 1.00 87.31 228 SER A O 1
ATOM 1774 N N . THR A 1 229 ? 11.599 4.183 -25.197 1.00 82.50 229 THR A N 1
ATOM 1775 C CA . THR A 1 229 ? 12.594 4.894 -26.003 1.00 82.50 229 THR A CA 1
ATOM 1776 C C . THR A 1 229 ? 12.420 4.574 -27.480 1.00 82.50 229 THR A C 1
ATOM 1778 O O . THR A 1 229 ? 11.728 3.626 -27.858 1.00 82.50 229 THR A O 1
ATOM 1781 N N . ALA A 1 230 ? 13.010 5.397 -28.338 1.00 82.19 230 ALA A N 1
ATOM 1782 C CA . ALA A 1 230 ? 13.014 5.147 -29.771 1.00 82.19 230 ALA A CA 1
ATOM 1783 C C . ALA A 1 230 ? 13.858 3.905 -30.092 1.00 82.19 230 ALA A C 1
ATOM 1785 O O . ALA A 1 230 ? 14.894 3.675 -29.467 1.00 82.19 230 ALA A O 1
ATOM 1786 N N . PHE A 1 231 ? 13.449 3.118 -31.091 1.00 71.88 231 PHE A N 1
ATOM 1787 C CA . PHE A 1 231 ? 14.327 2.066 -31.596 1.00 71.88 231 PHE A CA 1
ATOM 1788 C C . PHE A 1 231 ? 15.605 2.684 -32.172 1.00 71.88 231 PHE A C 1
ATOM 1790 O O . PHE A 1 231 ? 15.554 3.592 -33.007 1.00 71.88 231 PHE A O 1
ATOM 1797 N N . GLY A 1 232 ? 16.753 2.160 -31.745 1.00 69.38 232 GLY A N 1
ATOM 1798 C CA . GLY A 1 232 ? 18.013 2.378 -32.442 1.00 69.38 232 GLY A CA 1
ATOM 1799 C C . GLY A 1 232 ? 18.021 1.696 -33.814 1.00 69.38 232 GLY A C 1
ATOM 1800 O O . GLY A 1 232 ? 17.156 0.883 -34.140 1.00 69.38 232 GLY A O 1
ATOM 1801 N N . THR A 1 233 ? 19.026 2.014 -34.628 1.00 70.62 233 THR A N 1
ATOM 1802 C CA . THR A 1 233 ? 19.254 1.342 -35.920 1.00 70.62 233 THR A CA 1
ATOM 1803 C C . THR A 1 233 ? 19.906 -0.035 -35.778 1.00 70.62 233 THR A C 1
ATOM 1805 O O . THR A 1 233 ? 19.985 -0.764 -36.760 1.00 70.62 233 THR A O 1
ATOM 1808 N N . GLU A 1 234 ? 20.366 -0.385 -34.578 1.00 72.75 234 GLU A N 1
ATOM 1809 C CA . GLU A 1 234 ? 21.022 -1.651 -34.254 1.00 72.75 234 GLU A CA 1
ATOM 1810 C C . GLU A 1 234 ? 20.182 -2.444 -33.241 1.00 72.75 234 GLU A C 1
ATOM 1812 O O . GLU A 1 234 ? 19.440 -1.833 -32.462 1.00 72.75 234 GLU A O 1
ATOM 1817 N N . PRO A 1 235 ? 20.286 -3.788 -33.216 1.00 68.81 235 PRO A N 1
ATOM 1818 C CA . PRO A 1 235 ? 19.705 -4.601 -32.156 1.00 68.81 235 PRO A CA 1
ATOM 1819 C C . PRO A 1 235 ? 2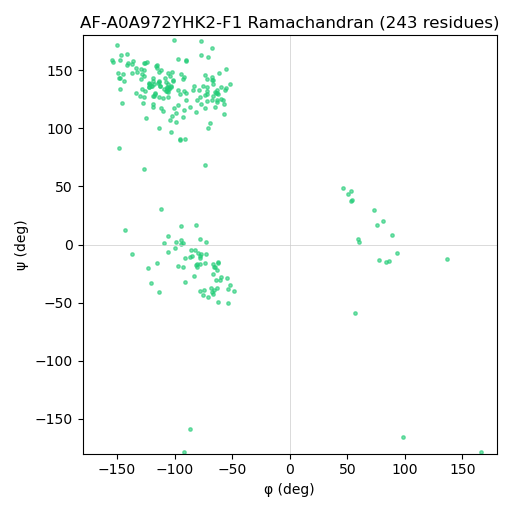0.220 -4.134 -30.800 1.00 68.81 235 PRO A C 1
ATOM 1821 O O . PRO A 1 235 ? 21.414 -3.897 -30.623 1.00 68.81 235 PRO A O 1
ATOM 1824 N N . TRP A 1 236 ? 19.315 -4.008 -29.842 1.00 77.44 236 TRP A N 1
ATOM 1825 C CA . TRP A 1 236 ? 19.659 -3.590 -28.499 1.00 77.44 236 TRP A CA 1
ATOM 1826 C C . TRP A 1 236 ? 18.705 -4.250 -27.501 1.00 77.44 236 TRP A C 1
ATOM 1828 O O . TRP A 1 236 ? 17.531 -4.491 -27.782 1.00 77.44 236 TRP A O 1
ATOM 1838 N N . PHE A 1 237 ? 19.255 -4.606 -26.354 1.00 86.31 237 PHE A N 1
ATOM 1839 C CA . PHE A 1 237 ? 18.611 -5.264 -25.232 1.00 86.31 237 PHE A CA 1
ATOM 1840 C C . PHE A 1 237 ? 18.555 -4.279 -24.076 1.00 86.31 237 PHE A C 1
ATOM 1842 O O . PHE A 1 237 ? 19.449 -3.447 -23.938 1.00 86.31 237 PHE A O 1
ATOM 1849 N N . VAL A 1 238 ? 17.538 -4.409 -23.231 1.00 85.94 238 VAL A N 1
ATOM 1850 C CA . VAL A 1 238 ? 17.401 -3.637 -21.994 1.00 85.94 238 VAL A CA 1
ATOM 1851 C C . VAL A 1 238 ? 17.331 -4.614 -20.836 1.00 85.94 238 VAL A C 1
ATOM 1853 O O . VAL A 1 238 ? 16.633 -5.626 -20.928 1.00 85.94 238 VAL A O 1
ATOM 1856 N N . ARG A 1 239 ? 18.026 -4.301 -19.745 1.00 87.69 239 ARG A N 1
ATOM 1857 C CA . ARG A 1 239 ? 17.766 -4.908 -18.440 1.00 87.69 239 ARG A CA 1
ATOM 1858 C C . ARG A 1 239 ? 17.541 -3.824 -17.402 1.00 87.69 239 ARG A C 1
ATOM 1860 O O . ARG A 1 239 ? 18.079 -2.722 -17.509 1.00 87.69 239 ARG A O 1
ATOM 1867 N N . ILE A 1 240 ? 16.739 -4.178 -16.414 1.00 87.25 240 ILE A N 1
ATOM 1868 C CA . ILE A 1 240 ? 16.415 -3.345 -15.267 1.00 87.25 240 ILE A CA 1
ATOM 1869 C C . ILE A 1 240 ? 17.175 -3.932 -14.088 1.00 87.25 240 ILE A C 1
ATOM 1871 O O . ILE A 1 240 ? 17.206 -5.149 -13.919 1.00 87.25 240 ILE A O 1
ATOM 1875 N N . ILE A 1 241 ? 17.808 -3.075 -13.304 1.00 86.69 241 ILE A N 1
ATOM 1876 C CA . ILE A 1 241 ? 18.505 -3.458 -12.086 1.00 86.69 241 ILE A CA 1
ATOM 1877 C C . ILE A 1 241 ? 17.822 -2.729 -10.942 1.00 86.69 241 ILE A C 1
ATOM 1879 O O . ILE A 1 241 ? 17.752 -1.498 -10.929 1.00 86.69 241 ILE A O 1
ATOM 1883 N N . LEU A 1 242 ? 17.306 -3.500 -9.991 1.00 85.31 242 LEU A N 1
ATOM 1884 C CA . LEU A 1 242 ? 16.779 -2.967 -8.748 1.00 85.31 242 LEU A CA 1
ATOM 1885 C C . LEU A 1 242 ? 17.911 -2.919 -7.730 1.00 85.31 242 LEU A C 1
ATOM 1887 O O . LEU A 1 242 ? 18.616 -3.906 -7.515 1.00 85.31 242 LEU A O 1
ATOM 1891 N N . PHE A 1 243 ? 18.071 -1.769 -7.089 1.00 77.94 243 PHE A N 1
ATOM 1892 C CA . PHE A 1 243 ? 19.002 -1.614 -5.984 1.00 77.94 243 PHE A CA 1
ATOM 1893 C C . PHE A 1 243 ? 18.272 -1.197 -4.724 1.00 77.94 243 PHE A C 1
ATOM 1895 O O . PHE A 1 243 ? 17.481 -0.254 -4.736 1.00 77.94 243 PHE A O 1
ATOM 1902 N N . GLN A 1 244 ? 18.661 -1.835 -3.629 1.00 76.38 244 GLN A N 1
ATOM 1903 C CA . GLN A 1 244 ? 18.396 -1.374 -2.280 1.00 76.38 244 GLN A CA 1
ATOM 1904 C C . GLN A 1 244 ? 19.690 -0.753 -1.706 1.00 76.38 244 GLN A C 1
ATOM 1906 O O . GLN A 1 244 ? 20.771 -1.303 -1.950 1.00 76.38 244 GLN A O 1
ATOM 1911 N N . PRO A 1 245 ? 19.627 0.410 -1.035 1.00 58.16 245 PRO A N 1
ATOM 1912 C CA . PRO A 1 245 ? 20.761 1.021 -0.344 1.00 58.16 245 PRO A CA 1
ATOM 1913 C C . PRO A 1 245 ? 21.194 0.246 0.905 1.00 58.16 245 PRO A C 1
ATOM 1915 O O . PRO A 1 245 ? 20.355 -0.472 1.497 1.00 58.16 245 PRO A O 1
#

pLDDT: mean 82.93, std 10.92, range [51.28, 96.75]

Nearest PDB structures (foldseek):
  7qfa-assembly2_B  TM=5.760E-01  e=8.217E-03  Homo sapiens
  3f62-assembly1_A  TM=5.933E-01  e=1.585E-02  Ectromelia virus
  4qqv-assembly2_D  TM=5.958E-01  e=1.535E-01  Mus musculus
  5wt9-assembly1_G  TM=3.928E-01  e=6.068E-01  Homo sapiens
  8j2q-assembly1_A  TM=4.343E-01  e=1.319E+00  Bombyx mori cypovirus 1

Foldseek 3Di:
DLADADQDDDDDDLAFQWDWHAHPQQWIWIDFAHDIDTWDDDHDDSVDDKDKDKDADLVLSFMWIDINLHTGGDGGHTHNNHNDSDDPDDDDDDDDDDDDDDPDDDDDPADPCSNLLQPPELVNVLVVDDDPDPPCSPQQHQRCPEPDGSVLCQQQVHDSNHHDNDDQDWDDPDQKTKTKGKGFNNYPQKDKWKWKDLPVPDTDTDVVQVVQWDFPDDPSGMTIIMGMDGDDPGRMDMDIDIDHD

Mean predicted aligned error: 13.83 Å

Sequence (245 aa):
LKPQWLSEAPELDAQATCSFYFNDSGKLIIYDRFYWKELDHTPVTADSWQQLAIFHDYINHRWSLWLNGSEVANSVQFAPYAHADFIAGVQACLAGAGSANWDALTVDSLIPAELSGVGETYSTWAANYSWALAGDDAATANPDGDAWTNLEEFGRGSNPLLADAGEIERGGESGRFAFRLQRSLLTEGLRYEFETSPDLSNWTTAPELATTAEVLADDGSTQTVEFSTAFGTEPWFVRIILFQP

Secondary structure (DSSP, 8-state):
--PPEESSPPPPPTT-S--EEEETTS-EEEEETTEEEE--SPPPPTTS---EEEEEETTTTEEEEEETTEEEEEEEEPPTT---SS---------SS-----------SSPPTTTTTTTB-HHHHHTTS--SSTTTTSTT--SS-SS--HHHHHHHT--TTS------EEEEETTEEEEEEEEESSBSS-EEEEEEESSSSS-EE-HHHHTT-EEEEE-SSEEEEEEEEEPPSS--EEEEEEE--